Protein AF-G5F358-F1 (afdb_monomer)

pLDDT: mean 86.26, std 21.95, range [25.42, 98.81]

Mean predicted aligned error: 8.4 Å

Nearest PDB structures (foldseek):
  2x1i-assembly1_A  TM=9.663E-01  e=1.127E-20  Thermus brockianus
  5jiw-assembly1_A  TM=9.614E-01  e=2.133E-20  Thermus aquaticus
  1tz7-assembly1_A  TM=9.558E-01  e=2.133E-20  Aquifex aeolicus
  2oww-assembly1_A  TM=9.488E-01  e=2.133E-20  Thermus thermophilus
  6m6t-assembly8_H  TM=9.233E-01  e=1.064E-20  Streptococcus agalactiae

Sequence (261 aa):
MLERALPRFLAAPPEDLDAFVRASDPWLAPYCQFMVCKEEFGLGPFWEWPEEFRRPGPAVDALCAERRERYLYHQMTQYLFFGQWSRLKGYANGRGVRVIGDIPIYVSRDSVEMWSSPELFVTDETGAPALVAGTPPDQFCATGQYWGNPIYDWECMREDGYSWWVERLRSSLELYDLVRIDHFRGFESYWGEPFGVASSAAGSWRQGPEDGPLRARQAGAGGAPHHRRGPGLPDAGGPGPARCHGLSRHEDPAVWLRRPE

Solvent-accessible surface area (backbone atoms only — not comparable to full-atom values): 15199 Å² total; per-residue (Å²): 113,68,76,78,42,44,67,56,42,71,74,57,62,62,92,59,48,67,57,53,46,67,77,38,38,92,57,50,52,56,44,23,52,48,51,44,52,25,59,75,56,77,65,49,52,53,91,76,44,63,77,65,59,43,36,81,46,72,58,43,53,50,50,42,62,74,41,40,70,55,31,50,47,48,49,49,52,50,54,52,49,54,54,52,49,52,52,51,50,50,57,34,46,77,69,76,42,78,47,77,38,76,41,66,73,62,56,57,57,77,34,56,56,51,41,70,42,46,74,53,34,39,50,44,100,86,68,46,53,45,30,15,33,43,37,60,49,47,99,90,34,84,46,29,41,77,66,62,21,44,32,68,27,58,68,60,36,53,76,68,54,22,51,70,57,32,50,52,52,53,56,49,52,70,76,19,53,29,36,32,33,43,69,41,57,42,30,54,45,31,38,43,24,59,57,90,61,96,50,25,70,74,35,45,84,40,81,37,65,51,61,48,47,62,50,39,40,54,49,63,75,71,50,82,90,80,79,90,80,82,94,74,86,89,82,89,81,86,79,80,87,80,80,72,86,84,71,76,91,72,94,63,67,61,55,74,47,66,74,84,132

Secondary structure (DSSP, 8-state):
--TTTHHHHHHS--TTHHHHHHHHHHHHHHHHHHHHHHHHTTT--GGGS-GGGSSSSHHHHHHHHHTHHHHHHHHHHHHHHHHHHHHHHHHHHTTTPPPEEEE-SSPPSSSHHHHH-GGGB-B-TTSSBSEEEEE---SS-TT-EEEEEEPB-HHHHHHTTSHHHHHHHHHHHHH-SEEEETTGGGGTEEEEEETT-SSGGG-EEEE--TTHHHHHHHHHTTSPPPP-----------------TT---SS---EEEE---

Structure (mmCIF, N/CA/C/O backbone):
data_AF-G5F358-F1
#
_entry.id   AF-G5F358-F1
#
loop_
_atom_site.group_PDB
_atom_site.id
_atom_site.type_symbol
_atom_site.label_atom_id
_atom_site.label_alt_id
_atom_site.label_comp_id
_atom_site.label_asym_id
_atom_site.label_entity_id
_atom_site.label_seq_id
_atom_site.pdbx_PDB_ins_code
_atom_site.Cartn_x
_atom_site.Cartn_y
_atom_site.Cartn_z
_atom_site.occupancy
_atom_site.B_iso_or_equiv
_atom_site.auth_seq_id
_atom_site.auth_comp_id
_atom_site.auth_asym_id
_atom_site.auth_atom_id
_atom_site.pdbx_PDB_model_num
ATOM 1 N N . MET A 1 1 ? -10.896 18.724 6.694 1.00 89.38 1 MET A N 1
ATOM 2 C CA . MET A 1 1 ? -11.738 18.394 7.875 1.00 89.38 1 MET A CA 1
ATOM 3 C C . MET A 1 1 ? -10.981 17.544 8.889 1.00 89.38 1 MET A C 1
ATOM 5 O O . MET A 1 1 ? -10.993 17.916 10.053 1.00 89.38 1 MET A O 1
ATOM 9 N N . LEU A 1 2 ? -10.301 16.468 8.470 1.00 95.94 2 LEU A N 1
ATOM 10 C CA . LEU A 1 2 ? -9.528 15.595 9.370 1.00 95.94 2 LEU A CA 1
ATOM 11 C C . LEU A 1 2 ? -8.382 16.320 10.090 1.00 95.94 2 LEU A C 1
ATOM 13 O O . LEU A 1 2 ? -8.215 16.136 11.287 1.00 95.94 2 LEU A O 1
ATOM 17 N N . GLU A 1 3 ? -7.678 17.237 9.423 1.00 95.31 3 GLU A N 1
ATOM 18 C CA . GLU A 1 3 ? -6.637 18.052 10.079 1.00 95.31 3 GLU A CA 1
ATOM 19 C C . GLU A 1 3 ? -7.190 18.886 11.243 1.00 95.31 3 GLU A C 1
ATOM 21 O O . GLU A 1 3 ? -6.578 18.995 12.296 1.00 95.31 3 GLU A O 1
ATOM 26 N N . ARG A 1 4 ? -8.423 19.397 11.112 1.00 95.75 4 ARG A N 1
ATOM 27 C CA . ARG A 1 4 ? -9.105 20.135 12.190 1.00 95.75 4 ARG A CA 1
ATOM 28 C C . ARG A 1 4 ? -9.560 19.230 13.341 1.00 95.75 4 ARG A C 1
ATOM 30 O O . ARG A 1 4 ? -9.928 19.743 14.400 1.00 95.75 4 ARG A O 1
ATOM 37 N N . ALA A 1 5 ? -9.615 17.916 13.124 1.00 95.94 5 ALA A N 1
ATOM 38 C CA . ALA A 1 5 ? -9.959 16.936 14.148 1.00 95.94 5 ALA A CA 1
ATOM 39 C C . ALA A 1 5 ? -8.730 16.499 14.958 1.00 95.94 5 ALA A C 1
ATOM 41 O O . ALA A 1 5 ? -8.891 16.161 16.130 1.00 95.94 5 ALA A O 1
ATOM 42 N N . LEU A 1 6 ? -7.527 16.578 14.379 1.00 96.75 6 LEU A N 1
ATOM 43 C CA . LEU A 1 6 ? -6.292 16.092 14.992 1.00 96.75 6 LEU A CA 1
ATOM 44 C C . LEU A 1 6 ? -6.026 16.673 16.391 1.00 96.75 6 LEU A C 1
ATOM 46 O O . LEU A 1 6 ? -5.850 15.873 17.306 1.00 96.75 6 LEU A O 1
ATOM 50 N N . PRO A 1 7 ? -6.108 17.997 16.644 1.00 97.12 7 PRO A N 1
ATOM 51 C CA . PRO A 1 7 ? -5.857 18.517 17.990 1.00 97.12 7 PRO A CA 1
ATOM 52 C C . PRO A 1 7 ? -6.814 17.948 19.045 1.00 97.12 7 PRO A C 1
ATOM 54 O O . PRO A 1 7 ? -6.421 17.708 20.181 1.00 97.12 7 PRO A O 1
ATOM 57 N N . ARG A 1 8 ? -8.076 17.691 18.669 1.00 96.56 8 ARG A N 1
ATOM 58 C CA . ARG A 1 8 ? -9.068 17.086 19.573 1.00 96.56 8 ARG A CA 1
ATOM 59 C C . ARG A 1 8 ? -8.786 15.609 19.809 1.00 96.56 8 ARG A C 1
ATOM 61 O O . ARG A 1 8 ? -8.910 15.151 20.936 1.00 96.56 8 ARG A O 1
ATOM 68 N N . PHE A 1 9 ? -8.407 14.895 18.754 1.00 96.88 9 PHE A N 1
ATOM 69 C CA . PHE A 1 9 ? -8.026 13.492 18.837 1.00 96.88 9 PHE A CA 1
ATOM 70 C C . PHE A 1 9 ? -6.800 13.298 19.735 1.00 96.88 9 PHE A C 1
ATOM 72 O O . PHE A 1 9 ? -6.789 12.394 20.555 1.00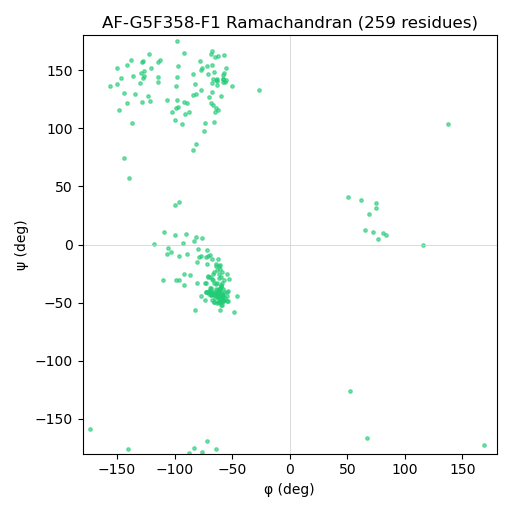 96.88 9 PHE A O 1
ATOM 79 N N . LEU A 1 10 ? -5.800 14.178 19.641 1.00 95.50 10 LEU A N 1
ATOM 80 C CA . LEU A 1 10 ? -4.604 14.116 20.485 1.00 95.50 10 LEU A CA 1
ATOM 81 C C . LEU A 1 10 ? -4.862 14.540 21.934 1.00 95.50 10 LEU A C 1
ATOM 83 O O . LEU A 1 10 ? -4.239 14.002 22.842 1.00 95.50 10 LEU A O 1
ATOM 87 N N . ALA A 1 11 ? -5.780 15.484 22.163 1.00 97.25 11 ALA A N 1
ATOM 88 C CA . ALA A 1 11 ? -6.157 15.900 23.513 1.00 97.25 11 ALA A CA 1
ATOM 89 C C . ALA A 1 11 ? -6.962 14.828 24.270 1.00 97.25 11 ALA A C 1
ATOM 91 O O . ALA A 1 11 ? -6.931 14.794 25.499 1.00 97.25 11 ALA A O 1
ATOM 92 N N . ALA A 1 12 ? -7.692 13.978 23.548 1.00 96.75 12 ALA A N 1
ATOM 93 C CA . ALA A 1 12 ? -8.499 12.897 24.103 1.00 96.75 12 ALA A CA 1
ATOM 94 C C . ALA A 1 12 ? -8.450 11.672 23.168 1.00 96.75 12 ALA A C 1
ATOM 96 O O . ALA A 1 12 ? -9.418 11.426 22.437 1.00 96.75 12 ALA A O 1
ATOM 97 N N . PRO A 1 13 ? -7.323 10.932 23.144 1.00 95.19 13 PRO A N 1
ATOM 98 C CA . PRO A 1 13 ? -7.189 9.764 22.287 1.00 95.19 13 PRO A CA 1
ATOM 99 C C . PRO A 1 13 ? -8.190 8.681 22.714 1.00 95.19 13 PRO A C 1
ATOM 101 O O . PRO A 1 13 ? -8.414 8.495 23.913 1.00 95.19 13 PRO A O 1
ATOM 104 N N . PRO A 1 14 ? -8.804 7.958 21.762 1.00 96.50 14 PRO A N 1
ATOM 105 C CA . PRO A 1 14 ? -9.670 6.830 22.082 1.00 96.50 14 PRO A CA 1
ATOM 106 C C . PRO A 1 14 ? -8.938 5.757 22.894 1.00 96.50 14 PRO A C 1
ATOM 108 O O . PRO A 1 14 ? -7.774 5.463 22.626 1.00 96.50 14 PRO A O 1
ATOM 111 N N . GLU A 1 15 ? -9.635 5.140 23.850 1.00 96.62 15 GLU A N 1
ATOM 112 C CA . GLU A 1 15 ? -9.056 4.138 24.762 1.00 96.62 15 GLU A CA 1
ATOM 113 C C . GLU A 1 15 ? -8.478 2.913 24.030 1.00 96.62 15 GLU A C 1
ATOM 115 O O . GLU A 1 15 ? -7.534 2.285 24.505 1.00 96.62 15 GLU A O 1
ATOM 120 N N . ASP A 1 16 ? -9.019 2.576 22.857 1.00 96.94 16 ASP A N 1
ATOM 121 C CA . ASP A 1 16 ? -8.607 1.436 22.036 1.00 96.94 16 ASP A CA 1
ATOM 122 C C . ASP A 1 16 ? -7.539 1.778 20.979 1.00 96.94 16 ASP A C 1
ATOM 124 O O . ASP A 1 16 ? -7.103 0.885 20.245 1.00 96.94 16 ASP A O 1
ATOM 128 N N . LEU A 1 17 ? -7.067 3.031 20.910 1.00 97.38 17 LEU A N 1
ATOM 129 C CA . LEU A 1 17 ? -6.067 3.461 19.926 1.00 97.38 17 LEU A CA 1
ATOM 130 C C . LEU A 1 17 ? -4.780 2.635 20.024 1.00 97.38 17 LEU A C 1
ATOM 132 O O . LEU A 1 17 ? -4.305 2.112 19.019 1.00 97.38 17 LEU A O 1
ATOM 136 N N . ASP A 1 18 ? -4.239 2.458 21.227 1.00 96.62 18 ASP A N 1
ATOM 137 C CA . ASP A 1 18 ? -2.995 1.708 21.424 1.00 96.62 18 ASP A CA 1
ATOM 138 C C . ASP A 1 18 ? -3.132 0.235 21.016 1.00 96.62 18 ASP A C 1
ATOM 140 O O . ASP A 1 18 ? -2.177 -0.384 20.543 1.00 96.62 18 ASP A O 1
ATOM 144 N N . ALA A 1 19 ? -4.323 -0.345 21.196 1.00 97.31 19 ALA A N 1
ATOM 145 C CA . ALA A 1 19 ? -4.604 -1.705 20.758 1.00 97.31 19 ALA A CA 1
ATOM 146 C C . ALA A 1 19 ? -4.633 -1.795 19.226 1.00 97.31 19 ALA A C 1
ATOM 148 O O . ALA A 1 19 ? -4.015 -2.702 18.667 1.00 97.31 19 ALA A O 1
ATOM 149 N N . PHE A 1 20 ? -5.276 -0.833 18.556 1.00 97.25 20 PHE A N 1
ATOM 150 C CA . PHE A 1 20 ? -5.258 -0.726 17.096 1.00 97.25 20 PHE A CA 1
ATOM 151 C C . PHE A 1 20 ? -3.833 -0.571 16.555 1.00 97.25 20 PHE A C 1
ATOM 153 O O . PHE A 1 20 ? -3.456 -1.284 15.625 1.00 97.25 20 PHE A O 1
ATOM 160 N N . VAL A 1 21 ? -3.033 0.316 17.159 1.00 97.31 21 VAL A N 1
ATOM 161 C CA . VAL A 1 21 ? -1.648 0.565 16.740 1.00 97.31 21 VAL A CA 1
ATOM 162 C C . VAL A 1 21 ? -0.812 -0.700 16.875 1.00 97.31 21 VAL A C 1
ATOM 164 O O . VAL A 1 21 ? -0.201 -1.105 15.898 1.00 97.31 21 VAL A O 1
ATOM 167 N N . ARG A 1 22 ? -0.847 -1.385 18.027 1.00 96.56 22 ARG A N 1
ATOM 168 C CA . ARG A 1 22 ? -0.092 -2.637 18.214 1.00 96.56 22 ARG A CA 1
ATOM 169 C C . ARG A 1 22 ? -0.514 -3.744 17.249 1.00 96.56 22 ARG A C 1
ATOM 171 O O . ARG A 1 22 ? 0.339 -4.476 16.766 1.00 96.56 22 ARG A O 1
ATOM 178 N N . ALA A 1 23 ? -1.813 -3.885 16.986 1.00 94.44 23 ALA A N 1
ATOM 179 C CA . ALA A 1 23 ? -2.318 -4.910 16.072 1.00 94.44 23 ALA A CA 1
ATOM 180 C C . ALA A 1 23 ? -1.974 -4.619 14.601 1.00 94.44 23 ALA A C 1
ATOM 182 O O . ALA A 1 23 ? -1.865 -5.548 13.805 1.00 94.44 23 ALA A O 1
ATOM 183 N N . SER A 1 24 ? -1.809 -3.341 14.250 1.00 96.00 24 SER A N 1
ATOM 184 C CA . SER A 1 24 ? -1.578 -2.880 12.875 1.00 96.00 24 SER A CA 1
ATOM 185 C C . SER A 1 24 ? -0.123 -2.509 12.590 1.00 96.00 24 SER A C 1
ATOM 187 O O . SER A 1 24 ? 0.209 -2.226 11.444 1.00 96.00 24 SER A O 1
ATOM 189 N N . ASP A 1 25 ? 0.740 -2.504 13.609 1.00 93.31 25 ASP A N 1
ATOM 190 C CA . ASP A 1 25 ? 2.121 -2.009 13.561 1.00 93.31 25 ASP A CA 1
ATOM 191 C C . ASP A 1 25 ? 2.924 -2.482 12.334 1.00 93.31 25 ASP A C 1
ATOM 193 O O . ASP A 1 25 ? 3.513 -1.621 11.675 1.00 93.31 25 ASP A O 1
ATOM 197 N N . PRO A 1 26 ? 2.862 -3.773 11.925 1.00 92.69 26 PRO A N 1
ATOM 198 C CA . PRO A 1 26 ? 3.650 -4.266 10.795 1.00 92.69 26 PRO A CA 1
ATOM 199 C C . PRO A 1 26 ? 3.416 -3.529 9.470 1.00 92.69 26 PRO A C 1
ATOM 201 O O . PRO A 1 26 ? 4.334 -3.441 8.663 1.00 92.69 26 PRO A O 1
ATOM 204 N N . TRP A 1 27 ? 2.212 -2.997 9.232 1.00 95.69 27 TRP A N 1
ATOM 205 C CA . TRP A 1 27 ? 1.900 -2.224 8.022 1.00 95.69 27 TRP A CA 1
ATOM 206 C C . TRP A 1 27 ? 1.684 -0.734 8.316 1.00 95.69 27 TRP A C 1
ATOM 208 O O . TRP A 1 27 ? 1.986 0.121 7.481 1.00 95.69 27 TRP A O 1
ATOM 218 N N . LEU A 1 28 ? 1.182 -0.400 9.508 1.00 98.12 28 LEU A N 1
ATOM 219 C CA . LEU A 1 28 ? 0.811 0.962 9.876 1.00 98.12 28 LEU A CA 1
ATOM 220 C C . LEU A 1 28 ? 2.036 1.849 10.087 1.00 98.12 28 LEU A C 1
ATOM 222 O O . LEU A 1 28 ? 2.017 3.003 9.659 1.00 98.12 28 LEU A O 1
ATOM 226 N N . ALA A 1 29 ? 3.090 1.341 10.732 1.00 97.88 29 ALA A N 1
ATOM 227 C CA . ALA A 1 29 ? 4.293 2.132 10.960 1.00 97.88 29 ALA A CA 1
ATOM 228 C C . ALA A 1 29 ? 5.009 2.484 9.638 1.00 97.88 29 ALA A C 1
ATOM 230 O O . ALA A 1 29 ? 5.206 3.684 9.411 1.00 97.88 29 ALA A O 1
ATOM 231 N N . PRO A 1 30 ? 5.283 1.527 8.721 1.00 98.19 30 PRO A N 1
ATOM 232 C CA . PRO A 1 30 ? 5.815 1.840 7.393 1.00 98.19 30 PRO A CA 1
ATOM 233 C C . PRO A 1 30 ? 4.920 2.794 6.600 1.00 98.19 30 PRO A C 1
ATOM 235 O O . PRO A 1 30 ? 5.419 3.735 5.989 1.00 98.19 30 PRO A O 1
ATOM 238 N N . TYR A 1 31 ? 3.594 2.616 6.649 1.00 98.75 31 TYR A N 1
ATOM 239 C CA . TYR A 1 31 ? 2.655 3.523 5.984 1.00 98.75 31 TYR A CA 1
ATOM 240 C C . TYR A 1 31 ? 2.777 4.960 6.513 1.00 98.75 31 TYR A C 1
ATOM 242 O O . TYR A 1 31 ? 2.885 5.904 5.731 1.00 98.75 31 TYR A O 1
ATOM 250 N N . CYS A 1 32 ? 2.787 5.146 7.835 1.00 98.75 32 CYS A N 1
ATOM 251 C CA . CYS A 1 32 ? 2.918 6.470 8.440 1.00 98.75 32 CYS A CA 1
ATOM 252 C C . CYS A 1 32 ? 4.268 7.119 8.106 1.00 98.75 32 CYS A C 1
ATOM 254 O O . CYS A 1 32 ? 4.293 8.305 7.787 1.00 98.75 32 CYS A O 1
ATOM 256 N N . GLN A 1 33 ? 5.367 6.358 8.140 1.00 98.75 33 GLN A N 1
ATOM 257 C CA . GLN A 1 33 ? 6.693 6.852 7.752 1.00 98.75 33 GLN A CA 1
ATOM 258 C C . GLN A 1 33 ? 6.723 7.281 6.280 1.00 98.75 33 GLN A C 1
ATOM 260 O O . GLN A 1 33 ? 7.121 8.405 5.974 1.00 98.75 33 GLN A O 1
ATOM 265 N N . PHE A 1 34 ? 6.231 6.422 5.383 1.00 98.81 34 PHE A N 1
ATOM 266 C CA . PHE A 1 34 ? 6.147 6.704 3.953 1.00 98.81 34 PHE A CA 1
ATOM 267 C C . PHE A 1 34 ? 5.351 7.979 3.682 1.00 98.81 34 PHE A C 1
ATOM 269 O O . PHE A 1 34 ? 5.798 8.832 2.922 1.00 98.81 34 PHE A O 1
ATOM 276 N N . MET A 1 35 ? 4.195 8.144 4.329 1.00 98.81 35 MET A N 1
ATOM 277 C CA . MET A 1 35 ? 3.349 9.321 4.135 1.00 98.81 35 MET A CA 1
ATOM 278 C C . MET A 1 35 ? 3.983 10.607 4.679 1.00 98.81 35 MET A C 1
ATOM 280 O O . MET A 1 35 ? 3.881 11.639 4.020 1.00 98.81 35 MET A O 1
ATOM 284 N N . VAL A 1 36 ? 4.691 10.553 5.816 1.00 98.81 36 VAL A N 1
ATOM 285 C CA . VAL A 1 36 ? 5.450 11.707 6.333 1.00 98.81 36 VAL A CA 1
ATOM 286 C C . VAL A 1 36 ? 6.536 12.129 5.345 1.00 98.81 36 VAL A C 1
ATOM 288 O O . VAL A 1 36 ? 6.608 13.305 4.995 1.00 98.81 36 VAL A O 1
ATOM 291 N N . CYS A 1 37 ? 7.346 11.187 4.852 1.00 98.81 37 CYS A N 1
ATOM 292 C CA . CYS A 1 37 ? 8.359 11.481 3.837 1.00 98.81 37 CYS A CA 1
ATOM 293 C C . CYS A 1 37 ? 7.721 12.016 2.552 1.00 98.81 37 CYS A C 1
ATOM 295 O O . CYS A 1 37 ? 8.168 13.018 2.001 1.00 98.81 37 CYS A O 1
ATOM 297 N N . LYS A 1 38 ? 6.632 11.394 2.098 1.00 98.62 38 LYS A N 1
ATOM 298 C CA . LYS A 1 38 ? 5.919 11.810 0.893 1.00 98.62 38 LYS A CA 1
ATOM 299 C C . LYS A 1 38 ? 5.435 13.250 0.992 1.00 98.62 38 LYS A C 1
ATOM 301 O O . LYS A 1 38 ? 5.601 14.001 0.038 1.00 98.62 38 LYS A O 1
ATOM 306 N N . GLU A 1 39 ? 4.868 13.652 2.124 1.00 98.44 39 GLU A N 1
ATOM 307 C CA . GLU A 1 39 ? 4.453 15.038 2.351 1.00 98.44 39 GLU A CA 1
ATOM 308 C C . GLU A 1 39 ? 5.641 16.004 2.436 1.00 98.44 39 GLU A C 1
ATOM 310 O O . GLU A 1 39 ? 5.590 17.064 1.811 1.00 98.44 39 GLU A O 1
ATOM 315 N N . GLU A 1 40 ? 6.716 15.630 3.139 1.00 98.50 40 GLU A N 1
ATOM 316 C CA . GLU A 1 40 ? 7.937 16.445 3.246 1.00 98.50 40 GLU A CA 1
ATOM 317 C C . GLU A 1 40 ? 8.543 16.741 1.866 1.00 98.50 40 GLU A C 1
ATOM 319 O O . GLU A 1 40 ? 8.981 17.858 1.595 1.00 98.50 40 GLU A O 1
ATOM 324 N N . PHE A 1 41 ? 8.500 15.765 0.957 1.00 98.38 41 PHE A N 1
ATOM 325 C CA . PHE A 1 41 ? 9.077 15.864 -0.385 1.00 98.38 41 PHE A CA 1
ATOM 326 C C . PHE A 1 41 ? 8.035 16.179 -1.470 1.00 98.38 41 PHE A C 1
ATOM 328 O O . PHE A 1 41 ? 8.143 15.730 -2.612 1.00 98.38 41 PHE A O 1
ATOM 335 N N . GLY A 1 42 ? 7.011 16.968 -1.125 1.00 98.00 42 GLY A N 1
ATOM 336 C CA . GLY A 1 42 ? 6.099 17.574 -2.102 1.00 98.00 42 GLY A CA 1
ATOM 337 C C . GLY A 1 42 ? 5.189 16.583 -2.829 1.00 98.00 42 GLY A C 1
ATOM 338 O O . GLY A 1 42 ? 4.757 16.850 -3.947 1.00 98.00 42 GLY A O 1
ATOM 339 N N . LEU A 1 43 ? 4.896 15.444 -2.200 1.00 98.06 43 LEU A N 1
ATOM 340 C CA . LEU A 1 43 ? 4.108 14.329 -2.731 1.00 98.06 43 LEU A CA 1
ATOM 341 C C . LEU A 1 43 ? 4.743 13.599 -3.921 1.00 98.06 43 LEU A C 1
ATOM 343 O O . LEU A 1 43 ? 4.081 12.767 -4.548 1.00 98.06 43 LEU A O 1
ATOM 347 N N . GLY A 1 44 ? 6.026 13.851 -4.192 1.00 97.81 44 GLY A N 1
ATOM 348 C CA . GLY A 1 44 ? 6.789 13.134 -5.207 1.00 97.81 44 GLY A CA 1
ATOM 349 C C . GLY A 1 44 ? 6.909 11.634 -4.903 1.00 97.81 44 GLY A C 1
ATOM 350 O O . GLY A 1 44 ? 6.672 11.197 -3.765 1.00 97.81 44 GLY A O 1
ATOM 351 N N . PRO A 1 45 ? 7.248 10.817 -5.908 1.00 97.44 45 PRO A N 1
ATOM 352 C CA . PRO A 1 45 ? 7.480 9.396 -5.714 1.00 97.44 45 PRO A CA 1
ATOM 353 C C . PRO A 1 45 ? 8.785 9.131 -4.960 1.00 97.44 45 PRO A C 1
ATOM 355 O O . PRO A 1 45 ? 9.733 9.911 -5.052 1.00 97.44 45 PRO A O 1
ATOM 358 N N . PHE A 1 46 ? 8.868 8.005 -4.249 1.00 97.62 46 PHE A N 1
ATOM 359 C CA . PHE A 1 46 ? 9.995 7.774 -3.336 1.00 97.62 46 PHE A CA 1
ATOM 360 C C . PHE A 1 46 ? 11.375 7.725 -4.004 1.00 97.62 46 PHE A C 1
ATOM 362 O O . PHE A 1 46 ? 12.372 8.042 -3.365 1.00 97.62 46 PHE A O 1
ATOM 369 N N . TRP A 1 47 ? 11.464 7.372 -5.291 1.00 95.81 47 TRP A N 1
ATOM 370 C CA . TRP A 1 47 ? 12.738 7.367 -6.023 1.00 95.81 47 TRP A CA 1
ATOM 371 C C . TRP A 1 47 ? 13.260 8.774 -6.358 1.00 95.81 47 TRP A C 1
ATOM 373 O O . TRP A 1 47 ? 14.407 8.908 -6.779 1.00 95.81 47 TRP A O 1
ATOM 383 N N . GLU A 1 48 ? 12.451 9.820 -6.171 1.00 97.12 48 GLU A N 1
ATOM 384 C CA . GLU A 1 48 ? 12.847 11.226 -6.345 1.00 97.12 48 GLU A CA 1
ATOM 385 C C . GLU A 1 48 ? 13.253 11.898 -5.027 1.00 97.12 48 GLU A C 1
ATOM 387 O O . GLU A 1 48 ? 13.819 12.990 -5.045 1.00 97.12 48 GLU A O 1
ATOM 392 N N . TRP A 1 49 ? 13.022 11.248 -3.882 1.00 98.00 49 TRP A N 1
ATOM 393 C CA . TRP A 1 49 ? 13.422 11.769 -2.572 1.00 98.00 49 TRP A CA 1
ATOM 394 C C . TRP A 1 49 ? 14.955 11.772 -2.415 1.00 98.00 49 TRP A C 1
ATOM 396 O O . TRP A 1 49 ? 15.654 11.090 -3.183 1.00 98.00 49 TRP A O 1
ATOM 406 N N . PRO A 1 50 ? 15.512 12.508 -1.431 1.00 98.25 50 PRO A N 1
ATOM 407 C CA . PRO A 1 50 ? 16.926 12.380 -1.086 1.00 98.25 50 PRO A CA 1
ATOM 408 C C . PRO A 1 50 ? 17.265 10.931 -0.713 1.00 98.25 50 PRO A C 1
ATOM 410 O O . PRO A 1 50 ? 16.411 10.193 -0.217 1.00 98.25 50 PRO A O 1
ATOM 413 N N . GLU A 1 51 ? 18.494 10.510 -1.012 1.00 96.88 51 GLU A N 1
ATOM 414 C CA . GLU A 1 51 ? 18.918 9.104 -0.988 1.00 96.88 51 GLU A CA 1
ATOM 415 C C . GLU A 1 51 ? 18.634 8.419 0.355 1.00 96.88 51 GLU A C 1
ATOM 417 O O . GLU A 1 51 ? 18.105 7.307 0.386 1.00 96.88 51 GLU A O 1
ATOM 422 N N . GLU A 1 52 ? 18.877 9.121 1.459 1.00 97.81 52 GLU A N 1
ATOM 423 C CA . GLU A 1 52 ? 18.677 8.643 2.825 1.00 97.81 52 GLU A CA 1
ATOM 424 C C . GLU A 1 52 ? 17.203 8.411 3.214 1.00 97.81 52 GLU A C 1
ATOM 426 O O . GLU A 1 52 ? 16.940 7.768 4.229 1.00 97.81 52 GLU A O 1
ATOM 431 N N . PHE A 1 53 ? 16.247 8.890 2.408 1.00 98.38 53 PHE A N 1
ATOM 432 C CA . PHE A 1 53 ? 14.808 8.668 2.594 1.00 98.38 53 PHE A CA 1
ATOM 433 C C . PHE A 1 53 ? 14.217 7.673 1.592 1.00 98.38 53 PHE A C 1
ATOM 435 O O . PHE A 1 53 ? 13.064 7.265 1.740 1.00 98.38 53 PHE A O 1
ATOM 442 N N . ARG A 1 54 ? 14.980 7.235 0.579 1.00 96.50 54 ARG A N 1
ATOM 443 C CA . ARG A 1 54 ? 14.496 6.269 -0.429 1.00 96.50 54 ARG A CA 1
ATOM 444 C C . ARG A 1 54 ? 14.286 4.864 0.129 1.00 96.50 54 ARG A C 1
ATOM 446 O O . ARG A 1 54 ? 13.747 4.019 -0.578 1.00 96.50 54 ARG A O 1
ATOM 453 N N . ARG A 1 55 ? 14.720 4.615 1.366 1.00 95.69 55 ARG A N 1
ATOM 454 C CA . ARG A 1 55 ? 14.472 3.394 2.137 1.00 95.69 55 ARG A CA 1
ATOM 455 C C . ARG A 1 55 ? 14.221 3.749 3.607 1.00 95.69 55 ARG A C 1
ATOM 457 O O . ARG A 1 55 ? 14.728 4.775 4.064 1.00 95.69 55 ARG A O 1
ATOM 464 N N . PRO A 1 56 ? 13.496 2.908 4.363 1.00 97.12 56 PRO A N 1
ATOM 465 C CA . PRO A 1 56 ? 13.402 3.048 5.812 1.00 97.12 56 PRO A CA 1
ATOM 466 C C . PRO A 1 56 ? 14.786 3.059 6.474 1.00 97.12 56 PRO A C 1
ATOM 468 O O . PRO A 1 56 ? 15.683 2.308 6.085 1.00 97.12 56 PRO A O 1
ATOM 471 N N . GLY A 1 57 ? 14.958 3.895 7.496 1.00 97.81 57 GLY A N 1
ATOM 472 C CA . GLY A 1 57 ? 16.218 4.004 8.222 1.00 97.81 57 GLY A CA 1
ATOM 473 C C . GLY A 1 57 ? 16.272 5.209 9.165 1.00 97.81 57 GLY A C 1
ATOM 474 O O . GLY A 1 57 ? 15.283 5.929 9.312 1.00 97.81 57 GLY A O 1
ATOM 475 N N . PRO A 1 58 ? 17.442 5.486 9.769 1.00 98.50 58 PRO A N 1
ATOM 476 C CA . PRO A 1 58 ? 17.573 6.498 10.820 1.00 98.50 58 PRO A CA 1
ATOM 477 C C . PRO A 1 58 ? 17.154 7.917 10.410 1.00 98.50 58 PRO A C 1
ATOM 479 O O . PRO A 1 58 ? 16.640 8.664 11.238 1.00 98.50 58 PRO A O 1
ATOM 482 N N . ALA A 1 59 ? 17.357 8.298 9.143 1.00 98.56 59 ALA A N 1
ATOM 483 C CA . ALA A 1 59 ? 16.931 9.604 8.634 1.00 98.56 59 ALA A CA 1
ATOM 484 C C . ALA A 1 59 ? 15.399 9.733 8.619 1.00 98.56 59 ALA A C 1
ATOM 486 O O . ALA A 1 59 ? 14.855 10.742 9.067 1.00 98.56 59 ALA A O 1
ATOM 487 N N . VAL A 1 60 ? 14.703 8.680 8.179 1.00 98.75 60 VAL A N 1
ATOM 488 C CA . VAL A 1 60 ? 13.236 8.589 8.200 1.00 98.75 60 VAL A CA 1
ATOM 489 C C . VAL A 1 60 ? 12.716 8.651 9.635 1.00 98.75 60 VAL A C 1
ATOM 491 O O . VAL A 1 60 ? 11.775 9.395 9.907 1.00 98.75 60 VAL A O 1
ATOM 494 N N . ASP A 1 61 ? 13.346 7.929 10.563 1.00 98.50 61 ASP A N 1
ATOM 495 C CA . ASP A 1 61 ? 12.955 7.933 11.977 1.00 98.50 61 ASP A CA 1
ATOM 496 C C . ASP A 1 61 ? 13.122 9.319 12.613 1.00 98.50 61 ASP A C 1
ATOM 498 O O . ASP A 1 61 ? 12.222 9.797 13.309 1.00 98.50 61 ASP A O 1
ATOM 502 N N . ALA A 1 62 ? 14.239 9.996 12.332 1.00 98.69 62 ALA A N 1
ATOM 503 C CA . ALA A 1 62 ? 14.491 11.357 12.797 1.00 98.69 62 ALA A CA 1
ATOM 504 C C . ALA A 1 62 ? 13.459 12.346 12.236 1.00 98.69 62 ALA A C 1
ATOM 506 O O . ALA A 1 62 ? 12.884 13.127 12.997 1.00 98.69 62 ALA A O 1
ATOM 507 N N . LEU A 1 63 ? 13.156 12.261 10.936 1.00 98.75 63 LEU A N 1
ATOM 508 C CA . LEU A 1 63 ? 12.125 13.088 10.311 1.00 98.75 63 LEU A CA 1
ATOM 509 C C . LEU A 1 63 ? 10.743 12.809 10.912 1.00 98.75 63 LEU A C 1
ATOM 511 O O . LEU A 1 63 ? 10.000 13.744 11.195 1.00 98.75 63 LEU A O 1
ATOM 515 N N . CYS A 1 64 ? 10.393 11.547 11.167 1.00 98.69 64 CYS A N 1
ATOM 516 C CA . CYS A 1 64 ? 9.122 11.185 11.797 1.00 98.69 64 CYS A CA 1
ATOM 517 C C . CYS A 1 64 ? 9.020 11.683 13.245 1.00 98.69 64 CYS A C 1
ATOM 519 O O . CYS A 1 64 ? 7.929 12.048 13.689 1.00 98.69 64 CYS A O 1
ATOM 521 N N . ALA A 1 65 ? 10.136 11.728 13.978 1.00 98.50 65 ALA A N 1
ATOM 522 C CA . ALA A 1 65 ? 10.196 12.326 15.307 1.00 98.50 65 ALA A CA 1
ATOM 523 C C . ALA A 1 65 ? 10.035 13.855 15.252 1.00 98.50 65 ALA A C 1
ATOM 525 O O . ALA A 1 65 ? 9.301 14.422 16.062 1.00 98.50 65 ALA A O 1
ATOM 526 N N . GLU A 1 66 ? 10.655 14.521 14.276 1.00 98.56 66 GLU A N 1
ATOM 527 C CA . GLU A 1 66 ? 10.516 15.966 14.057 1.00 98.56 66 GLU A CA 1
ATOM 528 C C . GLU A 1 66 ? 9.097 16.340 13.592 1.00 98.56 66 GLU A C 1
ATOM 530 O O . GLU A 1 66 ? 8.495 17.299 14.073 1.00 98.56 66 GLU A O 1
ATOM 535 N N . ARG A 1 67 ? 8.516 15.542 12.692 1.00 98.31 67 ARG A N 1
ATOM 536 C CA . ARG A 1 67 ? 7.162 15.690 12.136 1.00 98.31 67 ARG A CA 1
ATOM 537 C C . ARG A 1 67 ? 6.146 14.824 12.886 1.00 98.31 67 ARG A C 1
ATOM 539 O O . ARG A 1 67 ? 5.205 14.294 12.290 1.00 98.31 67 ARG A O 1
ATOM 546 N N . ARG A 1 68 ? 6.296 14.695 14.210 1.00 98.00 68 ARG A N 1
ATOM 547 C CA . ARG A 1 68 ? 5.484 13.791 15.046 1.00 98.00 68 ARG A CA 1
ATOM 548 C C . ARG A 1 68 ? 3.979 13.994 14.883 1.00 98.00 68 ARG A C 1
ATOM 550 O O . ARG A 1 68 ? 3.235 13.016 14.845 1.00 98.00 68 ARG A O 1
ATOM 557 N N . GLU A 1 69 ? 3.527 15.240 14.775 1.00 97.56 69 GLU A N 1
ATOM 558 C CA . GLU A 1 69 ? 2.108 15.550 14.575 1.00 97.56 69 GLU A CA 1
ATOM 559 C C . GLU A 1 69 ? 1.584 15.012 13.231 1.00 97.56 69 GLU A C 1
ATOM 561 O O . GLU A 1 69 ? 0.483 14.466 13.190 1.00 97.56 69 GLU A O 1
ATOM 566 N N . ARG A 1 70 ? 2.382 15.063 12.153 1.00 98.25 70 ARG A N 1
ATOM 567 C CA . ARG A 1 70 ? 2.015 14.475 10.850 1.00 98.25 70 ARG A CA 1
ATOM 568 C C . ARG A 1 70 ? 2.023 12.953 10.881 1.00 98.25 70 ARG A C 1
ATOM 570 O O . ARG A 1 70 ? 1.095 12.329 10.375 1.00 98.25 70 ARG A O 1
ATOM 577 N N . TYR A 1 71 ? 2.993 12.341 11.557 1.00 98.62 71 TYR A N 1
ATOM 578 C CA . TYR A 1 71 ? 2.966 10.895 11.785 1.00 98.62 71 TYR A CA 1
ATOM 579 C C . TYR A 1 71 ? 1.669 10.477 12.506 1.00 98.62 71 TYR A C 1
ATOM 581 O O . TYR A 1 71 ? 0.967 9.558 12.083 1.00 98.62 71 TYR A O 1
ATOM 589 N N . LEU A 1 72 ? 1.320 11.189 13.584 1.00 98.31 72 LEU A N 1
ATOM 590 C CA . LEU A 1 72 ? 0.091 10.959 14.348 1.00 98.31 72 LEU A CA 1
ATOM 591 C C . LEU A 1 72 ? -1.169 11.224 13.530 1.00 98.31 72 LEU A C 1
ATOM 593 O O . LEU A 1 72 ? -2.166 10.527 13.707 1.00 98.31 72 LEU A O 1
ATOM 597 N N . TYR A 1 73 ? -1.131 12.198 12.623 1.00 98.62 73 TYR A N 1
ATOM 598 C CA . TYR A 1 73 ? -2.211 12.443 11.681 1.00 98.62 73 TYR A CA 1
ATOM 599 C C . TYR A 1 73 ? -2.483 11.208 10.821 1.00 98.62 73 TYR A C 1
ATOM 601 O O . TYR A 1 73 ? -3.618 10.731 10.799 1.00 98.62 73 TYR A O 1
ATOM 609 N N . HIS A 1 74 ? -1.465 10.634 10.177 1.00 98.62 74 HIS A N 1
ATOM 610 C CA . HIS A 1 74 ? -1.647 9.434 9.356 1.00 98.62 74 HIS A CA 1
ATOM 611 C C . HIS A 1 74 ? -2.138 8.241 10.182 1.00 98.62 74 HIS A C 1
ATOM 613 O O . HIS A 1 74 ? -3.097 7.578 9.779 1.00 98.62 74 HIS A O 1
ATOM 619 N N . GLN A 1 75 ? -1.592 8.045 11.384 1.00 98.50 75 GLN A N 1
ATOM 620 C CA . GLN A 1 75 ? -2.063 7.023 12.320 1.00 98.50 75 GLN A CA 1
ATOM 621 C C . GLN A 1 75 ? -3.546 7.212 12.687 1.00 98.50 75 GLN A C 1
ATOM 623 O O . GLN A 1 75 ? -4.332 6.267 12.598 1.00 98.50 75 GLN A O 1
ATOM 628 N N . MET A 1 76 ? -3.953 8.439 13.030 1.00 98.50 76 MET A N 1
ATOM 629 C CA . MET A 1 76 ? -5.345 8.792 13.315 1.00 98.50 76 MET A CA 1
ATOM 630 C C . MET A 1 76 ? -6.245 8.501 12.112 1.00 98.50 76 MET A C 1
ATOM 632 O O . MET A 1 76 ? -7.330 7.950 12.285 1.00 98.50 76 MET A O 1
ATOM 636 N N . THR A 1 77 ? -5.830 8.863 10.892 1.00 98.56 77 THR A N 1
ATOM 637 C CA . THR A 1 77 ? -6.667 8.637 9.702 1.00 98.56 77 THR A CA 1
ATOM 638 C C . THR A 1 77 ? -6.957 7.157 9.474 1.00 98.56 77 THR A C 1
ATOM 640 O O . THR A 1 77 ? -8.107 6.810 9.202 1.00 98.56 77 THR A O 1
ATOM 643 N N . GLN A 1 78 ? -5.962 6.289 9.672 1.00 98.50 78 GLN A N 1
ATOM 644 C CA . GLN A 1 78 ? -6.148 4.844 9.571 1.00 98.50 78 GLN A CA 1
ATOM 645 C C . GLN A 1 78 ? -7.049 4.324 10.693 1.00 98.50 78 GLN A C 1
ATOM 647 O O . GLN A 1 78 ? -8.042 3.656 10.414 1.00 98.50 78 GLN A O 1
ATOM 652 N N . TYR A 1 79 ? -6.799 4.718 11.944 1.00 98.50 79 TYR A N 1
ATOM 653 C CA . TYR A 1 79 ? -7.658 4.346 13.072 1.00 98.50 79 TYR A CA 1
ATO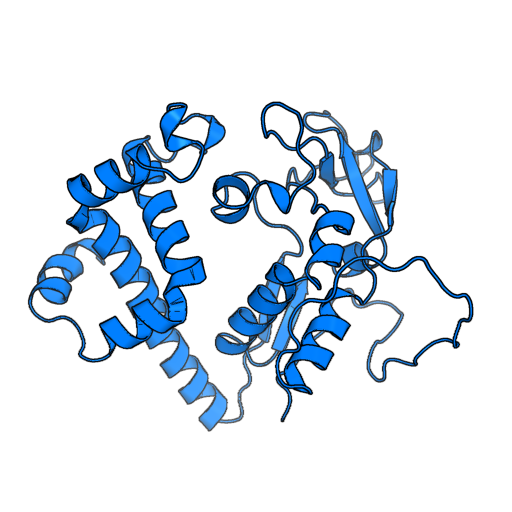M 654 C C . TYR A 1 79 ? -9.134 4.710 12.819 1.00 98.50 79 TYR A C 1
ATOM 656 O O . TYR A 1 79 ? -10.035 3.879 12.970 1.00 98.50 79 TYR A O 1
ATOM 664 N N . LEU A 1 80 ? -9.395 5.946 12.376 1.00 98.38 80 LEU A N 1
ATOM 665 C CA . LEU A 1 80 ? -10.752 6.420 12.104 1.00 98.38 80 LEU A CA 1
ATOM 666 C C . LEU A 1 80 ? -11.407 5.640 10.961 1.00 98.38 80 LEU A C 1
ATOM 668 O O . LEU A 1 80 ? -12.582 5.281 11.080 1.00 98.38 80 LEU A O 1
ATOM 672 N N . PHE A 1 81 ? -10.666 5.363 9.884 1.00 98.56 81 PHE A N 1
ATOM 673 C CA . PHE A 1 81 ? -11.156 4.576 8.754 1.00 98.56 81 PHE A CA 1
ATOM 674 C C . PHE A 1 81 ? -11.555 3.165 9.193 1.00 98.56 81 PHE A C 1
ATOM 676 O O . PHE A 1 81 ? -12.715 2.783 9.034 1.00 98.56 81 PHE A O 1
ATOM 683 N N . PHE A 1 82 ? -10.635 2.416 9.807 1.00 98.12 82 PHE A N 1
ATOM 684 C CA . PHE A 1 82 ? -10.882 1.030 10.207 1.00 98.12 82 PHE A CA 1
ATOM 685 C C . PHE A 1 82 ? -11.997 0.928 11.255 1.00 98.12 82 PHE A C 1
ATOM 687 O O . PHE A 1 82 ? -12.862 0.054 11.156 1.00 98.12 82 PHE A O 1
ATOM 694 N N . GLY A 1 83 ? -12.055 1.862 12.210 1.00 97.56 83 GLY A N 1
ATOM 695 C CA . GLY A 1 83 ? -13.125 1.910 13.205 1.00 97.56 83 GLY A CA 1
ATOM 696 C C . GLY A 1 83 ? -14.505 2.173 12.590 1.00 97.56 83 GLY A C 1
ATOM 697 O O . GLY A 1 83 ? -15.485 1.512 12.940 1.00 97.56 83 GLY A O 1
ATOM 698 N N . GLN A 1 84 ? -14.609 3.124 11.656 1.00 98.50 84 GLN A N 1
ATOM 699 C CA . GLN A 1 84 ? -15.868 3.412 10.956 1.00 98.50 84 GLN A CA 1
ATOM 700 C C . GLN A 1 84 ? -16.280 2.268 10.026 1.00 98.50 84 GLN A C 1
ATOM 702 O O . GLN A 1 84 ? -17.445 1.865 10.031 1.00 98.50 84 GLN A O 1
ATOM 707 N N . TRP A 1 85 ? -15.325 1.715 9.280 1.00 98.62 85 TRP A N 1
ATOM 708 C CA . TRP A 1 85 ? -15.547 0.601 8.370 1.00 98.62 85 TRP A CA 1
ATOM 709 C C . TRP A 1 85 ? -16.037 -0.649 9.106 1.00 98.62 85 TRP A C 1
ATOM 711 O O . TRP A 1 85 ? -17.033 -1.251 8.707 1.00 98.62 85 TRP A O 1
ATOM 721 N N . SER A 1 86 ? -15.406 -0.996 10.230 1.00 97.56 86 SER A N 1
ATOM 722 C CA . SER A 1 86 ? -15.807 -2.139 11.056 1.00 97.56 86 SER A CA 1
ATOM 723 C C . SER A 1 86 ? -17.254 -2.011 11.549 1.00 97.56 86 SER A C 1
ATOM 725 O O . SER A 1 86 ? -18.036 -2.958 11.435 1.00 97.56 86 SER A O 1
ATOM 727 N N . ARG A 1 87 ? -17.670 -0.815 11.996 1.00 98.44 87 ARG A N 1
ATOM 728 C CA . ARG A 1 87 ? -19.068 -0.557 12.391 1.00 98.44 87 ARG A CA 1
ATOM 729 C C . ARG A 1 87 ? -20.043 -0.704 11.224 1.00 98.44 87 ARG A C 1
ATOM 731 O O . ARG A 1 87 ? -21.110 -1.292 11.401 1.00 98.44 87 ARG A O 1
ATOM 738 N N . LEU A 1 88 ? -19.685 -0.199 10.043 1.00 98.62 88 LEU A N 1
ATOM 739 C CA . LEU A 1 88 ? -20.507 -0.330 8.838 1.00 98.62 88 LEU A CA 1
ATOM 740 C C . LEU A 1 88 ? -20.666 -1.799 8.427 1.00 98.62 88 LEU A C 1
ATOM 742 O O . LEU A 1 88 ? -21.789 -2.268 8.239 1.00 98.62 88 LEU A O 1
ATOM 746 N N . LYS A 1 89 ? -19.555 -2.537 8.341 1.00 98.06 89 LYS A N 1
ATOM 747 C CA . LYS A 1 89 ? -19.557 -3.967 8.017 1.00 98.06 89 LYS A CA 1
ATOM 748 C C . LYS A 1 89 ? -20.367 -4.759 9.042 1.00 98.06 89 LYS A C 1
ATOM 750 O O . LYS A 1 89 ? -21.199 -5.575 8.662 1.00 98.06 89 LYS A O 1
ATOM 755 N N . GLY A 1 90 ? -20.187 -4.483 10.336 1.00 98.31 90 GLY A N 1
ATOM 756 C CA . GLY A 1 90 ? -20.961 -5.106 11.411 1.00 98.31 90 GLY A CA 1
ATOM 757 C C . GLY A 1 90 ? -22.466 -4.858 11.274 1.00 98.31 90 GLY A C 1
ATOM 758 O O . GLY A 1 90 ? -23.261 -5.789 11.395 1.00 98.31 90 GLY A O 1
ATOM 759 N N . TYR A 1 91 ? -22.868 -3.627 10.943 1.00 98.69 91 TYR A N 1
ATOM 760 C CA . TYR A 1 91 ? -24.270 -3.278 10.700 1.00 98.69 91 TYR A CA 1
ATOM 761 C C . TYR A 1 91 ? -24.873 -4.023 9.498 1.00 98.69 91 TYR A C 1
ATOM 763 O O . TYR A 1 91 ? -26.019 -4.481 9.580 1.00 98.69 91 TYR A O 1
ATOM 771 N N . ALA A 1 92 ? -24.115 -4.136 8.402 1.00 98.44 92 ALA A N 1
ATOM 772 C CA . ALA A 1 92 ? -24.510 -4.864 7.197 1.00 98.44 92 ALA A CA 1
ATOM 773 C C . ALA A 1 92 ? -24.638 -6.371 7.471 1.00 98.44 92 ALA A C 1
ATOM 775 O O . ALA A 1 92 ? -25.693 -6.960 7.223 1.00 98.44 92 ALA A O 1
ATOM 776 N N . ASN A 1 93 ? -23.619 -6.967 8.096 1.00 98.19 93 ASN A N 1
ATOM 777 C CA . ASN A 1 93 ? -23.595 -8.387 8.438 1.00 98.19 93 ASN A CA 1
ATOM 778 C C . ASN A 1 93 ? -24.723 -8.763 9.407 1.00 98.19 93 ASN A C 1
ATOM 780 O O . ASN A 1 93 ? -25.375 -9.787 9.213 1.00 98.19 93 ASN A O 1
ATOM 784 N N . GLY A 1 94 ? -25.037 -7.902 10.382 1.00 98.31 94 GLY A N 1
ATOM 785 C CA . GLY A 1 94 ? -26.187 -8.083 11.277 1.00 98.31 94 GLY A CA 1
ATOM 786 C C . GLY A 1 94 ? -27.552 -8.085 10.570 1.00 98.31 94 GLY A C 1
ATOM 787 O O . GLY A 1 94 ? -28.550 -8.467 11.171 1.00 98.31 94 GLY A O 1
ATOM 788 N N . ARG A 1 95 ? -27.608 -7.678 9.295 1.00 98.44 95 ARG A N 1
ATOM 789 C CA . ARG A 1 95 ? -28.797 -7.711 8.423 1.00 98.44 95 ARG A CA 1
ATOM 790 C C . ARG A 1 95 ? -28.704 -8.769 7.325 1.00 98.44 95 ARG A C 1
ATOM 792 O O . ARG A 1 95 ? -29.505 -8.753 6.396 1.00 98.44 95 ARG A O 1
ATOM 799 N N . GLY A 1 96 ? -27.722 -9.666 7.402 1.00 97.88 96 GLY A N 1
ATOM 800 C CA . GLY A 1 96 ? -27.483 -10.682 6.378 1.00 97.88 96 GLY A CA 1
ATOM 801 C C . GLY A 1 96 ? -26.893 -10.135 5.074 1.00 97.88 96 GLY A C 1
ATOM 802 O O . GLY A 1 96 ? -26.822 -10.872 4.093 1.00 97.88 96 GLY A O 1
ATOM 803 N N . VAL A 1 97 ? -26.450 -8.873 5.040 1.00 98.25 97 VAL A N 1
ATOM 804 C CA . VAL A 1 97 ? -25.762 -8.285 3.882 1.00 98.25 97 VAL A CA 1
ATOM 805 C C . VAL A 1 97 ? -24.267 -8.536 4.024 1.00 98.25 97 VAL A C 1
ATOM 807 O O . VAL A 1 97 ? -23.674 -8.104 5.005 1.00 98.25 97 VAL A O 1
ATOM 810 N N . ARG A 1 98 ? -23.658 -9.208 3.042 1.00 97.56 98 ARG A N 1
ATOM 811 C CA . ARG A 1 98 ? -22.207 -9.454 2.990 1.00 97.56 98 ARG A CA 1
ATOM 812 C C . ARG A 1 98 ? -21.522 -8.428 2.093 1.00 97.56 98 ARG A C 1
ATOM 814 O O . ARG A 1 98 ? -22.073 -8.047 1.061 1.00 97.56 98 ARG A O 1
ATOM 821 N N . VAL A 1 99 ? -20.312 -8.019 2.462 1.00 97.44 99 VAL A N 1
ATOM 822 C CA . VAL A 1 99 ? -19.509 -7.049 1.713 1.00 97.44 99 VAL A CA 1
ATOM 823 C C . VAL A 1 99 ? -18.496 -7.764 0.831 1.00 97.44 99 VAL A C 1
ATOM 825 O O . VAL A 1 99 ? -17.663 -8.541 1.303 1.00 97.44 99 VAL A O 1
ATOM 828 N N . ILE A 1 100 ? -18.548 -7.459 -0.459 1.00 97.56 100 ILE A N 1
ATOM 829 C CA . ILE A 1 100 ? -17.582 -7.926 -1.442 1.00 97.56 100 ILE A CA 1
ATOM 830 C C . ILE A 1 100 ? -16.540 -6.827 -1.655 1.00 97.56 100 ILE A C 1
ATOM 832 O O . ILE A 1 100 ? -16.886 -5.721 -2.064 1.00 97.56 100 ILE A O 1
ATOM 836 N N . GLY A 1 101 ? -15.283 -7.134 -1.352 1.00 96.69 101 GLY A N 1
ATOM 837 C CA . GLY A 1 101 ? -14.140 -6.282 -1.646 1.00 96.69 101 GLY A CA 1
ATOM 838 C C . GLY A 1 101 ? -13.421 -6.686 -2.918 1.00 96.69 101 GLY A C 1
ATOM 839 O O . GLY A 1 101 ? -13.717 -7.716 -3.527 1.00 96.69 101 GLY A O 1
ATOM 840 N N . ASP A 1 102 ? -12.438 -5.877 -3.276 1.00 96.19 102 ASP A N 1
ATOM 841 C CA . ASP A 1 102 ? -11.647 -6.034 -4.482 1.00 96.19 102 ASP A CA 1
ATOM 842 C C . ASP A 1 102 ? -10.204 -5.629 -4.203 1.00 96.19 102 ASP A C 1
ATOM 844 O O . ASP A 1 102 ? -9.962 -4.565 -3.629 1.00 96.19 102 ASP A O 1
ATOM 848 N N . ILE A 1 103 ? -9.259 -6.488 -4.578 1.00 95.62 103 ILE A N 1
ATOM 849 C CA . ILE A 1 103 ? -7.834 -6.191 -4.492 1.00 95.62 103 ILE A CA 1
ATOM 850 C C . ILE A 1 103 ? -7.188 -6.344 -5.873 1.00 95.62 103 ILE A C 1
ATOM 852 O O . ILE A 1 103 ? -7.311 -7.404 -6.493 1.00 95.62 103 ILE A O 1
ATOM 856 N N . PRO A 1 104 ? -6.458 -5.321 -6.355 1.00 96.44 104 PRO A N 1
ATOM 857 C CA . PRO A 1 104 ? -5.586 -5.461 -7.515 1.00 96.44 104 PRO A CA 1
ATOM 858 C C . PRO A 1 104 ? -4.545 -6.554 -7.280 1.00 96.44 104 PRO A C 1
ATOM 860 O O . PRO A 1 104 ? -4.012 -6.641 -6.172 1.00 96.44 104 PRO A O 1
ATOM 863 N N . ILE A 1 105 ? -4.189 -7.357 -8.287 1.00 95.88 105 ILE A N 1
ATOM 864 C CA . ILE A 1 105 ? -3.080 -8.304 -8.106 1.00 95.88 105 ILE A CA 1
ATOM 865 C C . ILE A 1 105 ? -1.776 -7.560 -7.799 1.00 95.88 105 ILE A C 1
ATOM 867 O O . ILE A 1 105 ? -1.123 -7.903 -6.820 1.00 95.88 105 ILE A O 1
ATOM 871 N N . TYR A 1 106 ? -1.449 -6.498 -8.541 1.00 97.69 106 TYR A N 1
ATOM 872 C CA . TYR A 1 106 ? -0.22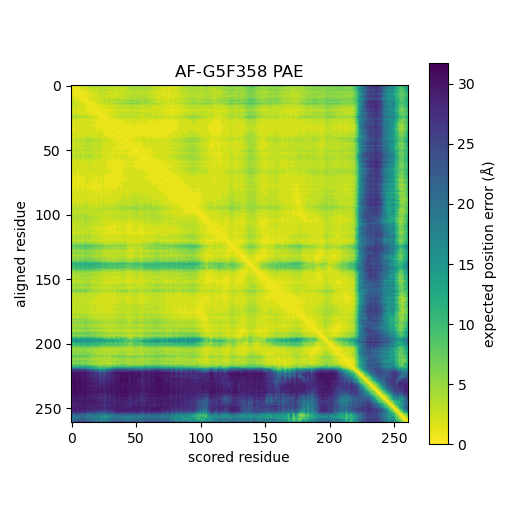0 -5.720 -8.364 1.00 97.69 106 TYR A CA 1
ATOM 873 C C . TYR A 1 106 ? -0.423 -4.464 -7.512 1.00 97.69 106 TYR A C 1
ATOM 875 O O . TYR A 1 106 ? -1.504 -3.878 -7.486 1.00 97.69 106 TYR A O 1
ATOM 883 N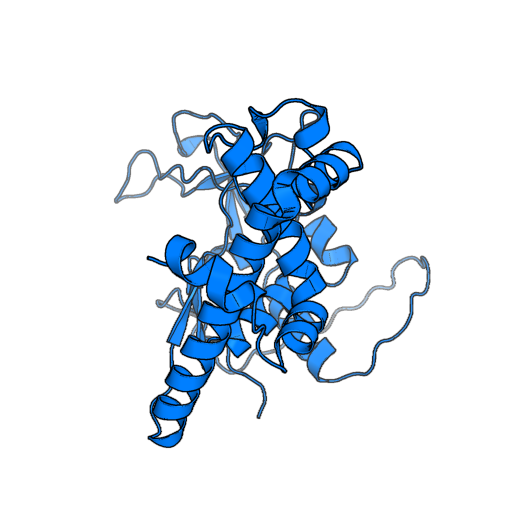 N . VAL A 1 107 ? 0.645 -4.015 -6.854 1.00 97.44 107 VAL A N 1
ATOM 884 C CA . VAL A 1 107 ? 0.707 -2.697 -6.196 1.00 97.44 107 VAL A CA 1
ATOM 885 C C . VAL A 1 107 ? 1.265 -1.640 -7.151 1.00 97.44 107 VAL A C 1
ATOM 887 O O . VAL A 1 107 ? 1.817 -1.973 -8.200 1.00 97.44 107 VAL A O 1
ATOM 890 N N . SER A 1 108 ? 1.107 -0.353 -6.836 1.00 97.00 108 SER A N 1
ATOM 891 C CA . SER A 1 108 ? 1.763 0.720 -7.594 1.00 97.00 108 SER A CA 1
ATOM 892 C C . SER A 1 108 ? 3.278 0.684 -7.394 1.00 97.00 108 SER A C 1
ATOM 894 O O . SER A 1 108 ? 3.772 0.233 -6.362 1.00 97.00 108 SER A O 1
ATOM 896 N N . ARG A 1 109 ? 4.028 1.216 -8.368 1.00 96.06 109 ARG A N 1
ATOM 897 C CA . ARG A 1 109 ? 5.472 1.439 -8.206 1.00 96.06 109 ARG A CA 1
ATOM 898 C C . ARG A 1 109 ? 5.743 2.366 -7.025 1.00 96.06 109 ARG A C 1
ATOM 900 O O . ARG A 1 109 ? 6.566 2.058 -6.188 1.00 96.06 109 ARG A O 1
ATOM 907 N N . ASP A 1 110 ? 5.036 3.488 -6.951 1.00 97.81 110 ASP A N 1
ATOM 908 C CA . ASP A 1 110 ? 5.104 4.409 -5.817 1.00 97.81 110 ASP A CA 1
ATOM 909 C C . ASP A 1 110 ? 4.160 3.917 -4.713 1.00 97.81 110 ASP A C 1
ATOM 911 O O . ASP A 1 110 ? 2.992 4.308 -4.651 1.00 97.81 110 ASP A O 1
ATOM 915 N N . SER A 1 111 ? 4.634 2.954 -3.928 1.00 97.75 111 SER A N 1
ATOM 916 C CA . SER A 1 111 ? 3.900 2.310 -2.838 1.00 97.75 111 SER A CA 1
ATOM 917 C C . SER A 1 111 ? 4.795 2.130 -1.619 1.00 97.75 111 SER A C 1
ATOM 919 O O . SER A 1 111 ? 6.024 2.107 -1.735 1.00 97.75 111 SER A O 1
ATOM 921 N N . VAL A 1 112 ? 4.167 1.969 -0.451 1.00 97.56 112 VAL A N 1
ATOM 922 C CA . VAL A 1 112 ? 4.892 1.645 0.781 1.00 97.56 112 VAL A CA 1
ATOM 923 C C . VAL A 1 112 ? 5.630 0.321 0.629 1.00 97.56 112 VAL A C 1
ATOM 925 O O . VAL A 1 112 ? 6.774 0.236 1.048 1.00 97.56 112 VAL A O 1
ATOM 928 N N . GLU A 1 113 ? 5.040 -0.671 -0.045 1.00 96.81 113 GLU A N 1
ATOM 929 C CA . GLU A 1 113 ? 5.650 -1.987 -0.212 1.00 96.81 113 GLU A CA 1
ATOM 930 C C . GLU A 1 113 ? 6.930 -1.932 -1.038 1.00 96.81 113 GLU A C 1
ATOM 932 O O . GLU A 1 113 ? 7.932 -2.514 -0.637 1.00 96.81 113 GLU A O 1
ATOM 937 N N . MET A 1 114 ? 6.929 -1.224 -2.171 1.00 96.44 114 MET A N 1
ATOM 938 C CA . MET A 1 114 ? 8.136 -1.130 -2.996 1.00 96.44 114 MET A CA 1
ATOM 939 C C . MET A 1 114 ? 9.233 -0.298 -2.315 1.00 96.44 114 MET A C 1
ATOM 941 O O . MET A 1 114 ? 10.418 -0.532 -2.544 1.00 96.44 114 MET A O 1
ATOM 945 N N . TRP A 1 115 ? 8.849 0.650 -1.458 1.00 97.94 115 TRP A N 1
ATOM 946 C CA . TRP A 1 115 ? 9.780 1.456 -0.672 1.00 97.94 115 TRP A CA 1
ATOM 947 C C . TRP A 1 115 ? 10.368 0.699 0.532 1.00 97.94 115 TRP A C 1
ATOM 949 O O . TRP A 1 115 ? 11.574 0.771 0.773 1.00 97.94 115 TRP A O 1
ATOM 959 N N . SER A 1 116 ? 9.542 -0.029 1.291 1.00 96.75 116 SER A N 1
ATOM 960 C CA . SER A 1 116 ? 9.952 -0.692 2.536 1.00 96.75 116 SER A CA 1
ATOM 961 C C . SER A 1 116 ? 10.429 -2.128 2.354 1.00 96.75 116 SER A C 1
ATOM 963 O O . SER A 1 116 ? 11.182 -2.617 3.192 1.00 96.75 116 SER A O 1
ATOM 965 N N . SER A 1 117 ? 9.973 -2.799 1.297 1.00 95.44 117 SER A N 1
ATOM 966 C CA . SER A 1 117 ? 10.217 -4.220 1.032 1.00 95.44 117 SER A CA 1
ATOM 967 C C . SER A 1 117 ? 10.501 -4.462 -0.459 1.00 95.44 117 SER A C 1
ATOM 969 O O . SER A 1 117 ? 9.777 -5.215 -1.122 1.00 95.44 117 SER A O 1
ATOM 971 N N . PRO A 1 118 ? 11.528 -3.802 -1.037 1.00 94.62 118 PRO A N 1
ATOM 972 C CA . PRO A 1 118 ? 11.858 -3.922 -2.458 1.00 94.62 118 PRO A CA 1
ATOM 973 C C . PRO A 1 118 ? 12.182 -5.361 -2.891 1.00 94.62 118 PRO A C 1
ATOM 975 O O . PRO A 1 118 ? 12.004 -5.689 -4.060 1.00 94.62 118 PRO A O 1
ATOM 978 N N . GLU A 1 119 ? 12.606 -6.226 -1.966 1.00 94.75 119 GLU A N 1
ATOM 979 C CA . GLU A 1 119 ? 12.866 -7.654 -2.186 1.00 94.75 119 GLU A CA 1
ATOM 980 C C . GLU A 1 119 ? 11.633 -8.452 -2.631 1.00 94.75 119 GLU A C 1
ATOM 982 O O . GLU A 1 119 ? 11.768 -9.522 -3.214 1.00 94.75 119 GLU A O 1
ATOM 987 N N . LEU A 1 120 ? 10.423 -7.925 -2.415 1.00 96.69 120 LEU A N 1
ATOM 988 C CA . LEU A 1 120 ? 9.193 -8.535 -2.921 1.00 96.69 120 LEU A CA 1
ATOM 989 C C . LEU A 1 120 ? 9.054 -8.402 -4.446 1.00 96.69 120 LEU A C 1
ATOM 991 O O . LEU A 1 120 ? 8.144 -8.995 -5.027 1.00 96.69 120 LEU A O 1
ATOM 995 N N . PHE A 1 121 ? 9.902 -7.605 -5.099 1.00 98.06 121 PHE A N 1
ATOM 996 C CA . PHE A 1 121 ? 9.766 -7.221 -6.499 1.00 98.06 121 PHE A CA 1
ATOM 997 C C . PHE A 1 121 ? 11.026 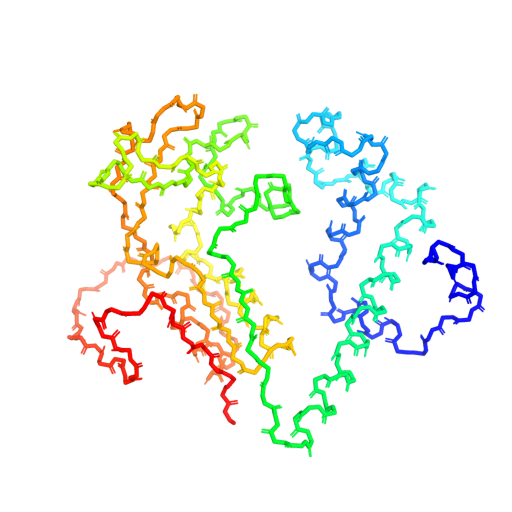-7.521 -7.304 1.00 98.06 121 PHE A C 1
ATOM 999 O O . PHE A 1 121 ? 12.151 -7.401 -6.822 1.00 98.06 121 PHE A O 1
ATOM 1006 N N . VAL A 1 122 ? 10.834 -7.814 -8.590 1.00 97.06 122 VAL A N 1
ATOM 1007 C CA . VAL A 1 122 ? 11.939 -7.975 -9.537 1.00 97.06 122 VAL A CA 1
ATOM 1008 C C . VAL A 1 122 ? 12.509 -6.595 -9.875 1.00 97.06 122 VAL A C 1
ATOM 1010 O O . VAL A 1 122 ? 11.970 -5.865 -10.716 1.00 97.06 122 VAL A O 1
ATOM 1013 N N . THR A 1 123 ? 13.598 -6.233 -9.202 1.00 95.81 123 THR A N 1
ATOM 1014 C CA . THR A 1 123 ? 14.270 -4.933 -9.324 1.00 95.81 123 THR A CA 1
ATOM 1015 C C . THR A 1 123 ? 15.652 -5.049 -9.967 1.00 95.81 123 THR A C 1
ATOM 1017 O O . THR A 1 123 ? 16.237 -6.130 -10.027 1.00 95.81 123 THR A O 1
ATOM 1020 N N . ASP A 1 124 ? 16.153 -3.940 -10.510 1.00 93.81 124 ASP A N 1
ATOM 1021 C CA . ASP A 1 124 ? 17.538 -3.815 -10.967 1.00 93.81 124 ASP A CA 1
ATOM 1022 C C . ASP A 1 124 ? 18.479 -3.361 -9.833 1.00 93.81 124 ASP A C 1
ATOM 1024 O O . ASP A 1 124 ? 18.060 -3.129 -8.698 1.00 93.81 124 ASP A O 1
ATOM 1028 N N . GLU A 1 125 ? 19.769 -3.201 -10.139 1.00 88.88 125 GLU A N 1
ATOM 1029 C CA . GLU A 1 125 ? 20.797 -2.781 -9.172 1.00 88.88 125 GLU A CA 1
ATOM 1030 C C . GLU A 1 125 ? 20.530 -1.396 -8.550 1.00 88.88 125 GLU A C 1
ATOM 1032 O O . GLU A 1 125 ? 21.038 -1.091 -7.471 1.00 88.88 125 GLU A O 1
ATOM 1037 N N . THR A 1 126 ? 19.718 -0.559 -9.204 1.00 87.50 126 THR A N 1
ATOM 1038 C CA . THR A 1 126 ? 19.328 0.771 -8.711 1.00 87.50 126 THR A CA 1
ATOM 1039 C C . THR A 1 126 ? 18.069 0.732 -7.839 1.00 87.50 126 THR A C 1
ATOM 1041 O O . THR A 1 126 ? 17.712 1.738 -7.222 1.00 87.50 126 THR A O 1
ATOM 1044 N N . GLY A 1 127 ? 17.397 -0.422 -7.760 1.00 87.69 127 GLY A N 1
ATOM 1045 C CA . GLY A 1 127 ? 16.113 -0.595 -7.082 1.00 87.69 127 GLY A CA 1
ATOM 1046 C C . GLY A 1 127 ? 14.904 -0.157 -7.916 1.00 87.69 127 GLY A C 1
ATOM 1047 O O . GLY A 1 127 ? 13.794 -0.082 -7.386 1.00 87.69 127 GLY A O 1
ATOM 1048 N N . ALA A 1 128 ? 15.081 0.144 -9.206 1.00 93.00 128 ALA A N 1
ATOM 1049 C CA . ALA A 1 128 ? 13.964 0.363 -10.120 1.00 93.00 128 ALA A CA 1
ATOM 1050 C C . ALA A 1 128 ? 13.357 -0.987 -10.550 1.00 93.00 128 ALA A C 1
ATOM 1052 O O . ALA A 1 128 ? 14.038 -2.010 -10.472 1.00 93.00 128 ALA A O 1
ATOM 1053 N N . PRO A 1 129 ? 12.087 -1.041 -11.003 1.00 96.50 129 PRO A N 1
ATOM 1054 C CA . PRO A 1 129 ? 11.539 -2.279 -11.545 1.00 96.50 129 PRO A CA 1
ATOM 1055 C C . PRO A 1 129 ? 12.370 -2.713 -12.754 1.00 96.50 129 PRO A C 1
ATOM 1057 O O . PRO A 1 129 ? 12.547 -1.927 -13.680 1.00 96.50 129 PRO A O 1
ATOM 1060 N N . ALA A 1 130 ? 12.837 -3.958 -12.781 1.00 95.75 130 ALA A N 1
ATOM 1061 C CA . ALA A 1 130 ? 13.422 -4.523 -13.998 1.00 95.75 130 ALA A CA 1
ATOM 1062 C C . ALA A 1 130 ? 12.316 -5.008 -14.950 1.00 95.75 130 ALA A C 1
ATOM 1064 O O . ALA A 1 130 ? 12.440 -4.920 -16.175 1.00 95.75 130 ALA A O 1
ATOM 1065 N N . LEU A 1 131 ? 11.209 -5.488 -14.373 1.00 95.12 131 LEU A N 1
ATOM 1066 C CA . LEU A 1 131 ? 10.011 -5.919 -15.082 1.00 95.12 131 LEU A CA 1
ATOM 1067 C C . LEU A 1 131 ? 8.768 -5.237 -14.523 1.00 95.12 131 LEU A C 1
ATOM 1069 O O . LEU A 1 131 ? 8.618 -5.069 -13.310 1.00 95.12 131 LEU A O 1
ATOM 1073 N N . VAL A 1 132 ? 7.845 -4.923 -15.423 1.00 96.75 132 VAL A N 1
ATOM 1074 C CA . VAL A 1 132 ? 6.540 -4.359 -15.097 1.00 96.75 132 VAL A CA 1
ATOM 1075 C C . VAL A 1 132 ? 5.398 -5.139 -15.722 1.00 96.75 132 VAL A C 1
ATOM 1077 O O . VAL A 1 132 ? 5.572 -5.888 -16.685 1.00 96.75 132 VAL A O 1
ATOM 1080 N N . ALA A 1 133 ? 4.225 -4.974 -15.124 1.00 97.06 133 ALA A N 1
ATOM 1081 C CA . ALA A 1 133 ? 2.993 -5.585 -15.572 1.00 97.06 133 ALA A CA 1
ATOM 1082 C C . ALA A 1 133 ? 2.396 -4.868 -16.784 1.00 97.06 133 ALA A C 1
ATOM 1084 O O . ALA A 1 133 ? 2.484 -3.641 -16.932 1.00 97.06 133 ALA A O 1
ATOM 1085 N N . GLY A 1 134 ? 1.696 -5.660 -17.584 1.00 95.06 134 GLY A N 1
ATOM 1086 C CA . GLY A 1 134 ? 0.880 -5.200 -18.687 1.00 95.06 134 GLY A CA 1
ATOM 1087 C C . GLY A 1 134 ? 0.081 -6.343 -19.296 1.00 95.06 134 GLY A C 1
ATOM 1088 O O . GLY A 1 134 ? -0.148 -7.378 -18.665 1.00 95.06 134 GLY A O 1
ATOM 1089 N N . THR A 1 135 ? -0.340 -6.163 -20.541 1.00 94.38 135 THR A N 1
ATOM 1090 C CA . THR A 1 135 ? -0.996 -7.202 -21.346 1.00 94.38 135 THR A CA 1
ATOM 1091 C C . THR A 1 135 ? -0.434 -7.202 -22.758 1.00 94.38 135 THR A C 1
ATOM 1093 O O . THR A 1 135 ? -0.123 -6.129 -23.285 1.00 94.38 135 THR A O 1
ATOM 1096 N N . PRO A 1 136 ? -0.313 -8.380 -23.396 1.00 94.38 136 PRO A N 1
ATOM 1097 C CA . PRO A 1 136 ? 0.170 -8.448 -24.764 1.00 94.38 136 PRO A CA 1
ATOM 1098 C C . PRO A 1 136 ? -0.804 -7.757 -25.726 1.00 94.38 136 PRO A C 1
ATOM 1100 O O . PRO A 1 136 ? -1.987 -7.607 -25.411 1.00 94.38 136 PRO A O 1
ATOM 1103 N N . PRO A 1 137 ? -0.337 -7.396 -26.931 1.00 92.25 137 PRO A N 1
ATOM 1104 C CA . PRO A 1 137 ? -1.221 -7.096 -28.041 1.00 92.25 137 PRO A CA 1
ATOM 1105 C C . PRO A 1 137 ? -2.266 -8.187 -28.261 1.00 92.25 137 PRO A C 1
ATOM 1107 O O . PRO A 1 137 ? -1.949 -9.378 -28.271 1.00 92.25 137 PRO A O 1
ATOM 1110 N N . ASP A 1 138 ? -3.502 -7.770 -28.493 1.00 91.56 138 ASP A N 1
ATOM 1111 C CA . ASP A 1 138 ? -4.603 -8.657 -28.841 1.00 91.56 138 ASP A CA 1
ATOM 1112 C C . ASP A 1 138 ? -5.505 -8.019 -29.910 1.00 91.56 138 ASP A C 1
ATOM 1114 O O . ASP A 1 138 ? -5.225 -6.944 -30.448 1.00 91.56 138 ASP A O 1
ATOM 1118 N N . GLN A 1 139 ? -6.595 -8.706 -30.254 1.00 90.50 139 GLN A N 1
ATOM 1119 C CA . GLN A 1 139 ? -7.560 -8.232 -31.251 1.00 90.50 139 GLN A CA 1
ATOM 1120 C C . GLN A 1 139 ? -8.288 -6.932 -30.855 1.00 90.50 139 GLN A C 1
ATOM 1122 O O . GLN A 1 139 ? -8.891 -6.295 -31.718 1.00 90.50 139 GLN A O 1
ATOM 1127 N N . PHE A 1 140 ? -8.256 -6.542 -29.578 1.00 90.88 140 PHE A N 1
ATOM 1128 C CA . PHE A 1 140 ? -8.885 -5.331 -29.051 1.00 90.88 140 PHE A CA 1
ATOM 1129 C C . PHE A 1 140 ? -7.882 -4.182 -28.889 1.00 90.88 140 PHE A C 1
ATOM 1131 O O . PHE A 1 140 ? -8.261 -3.020 -29.035 1.00 90.88 140 PHE A O 1
ATOM 1138 N N . CYS A 1 141 ? -6.609 -4.487 -28.621 1.00 89.75 141 CYS A N 1
ATOM 1139 C CA . CYS A 1 141 ? -5.537 -3.512 -28.477 1.00 89.75 141 CYS A CA 1
ATOM 1140 C C . CYS A 1 141 ? -4.257 -3.967 -29.194 1.00 89.75 141 CYS A C 1
ATOM 1142 O O . CYS A 1 141 ? -3.490 -4.784 -28.686 1.00 89.75 141 CYS A O 1
ATOM 1144 N N . ALA A 1 142 ? -3.971 -3.360 -30.350 1.00 89.38 142 ALA A N 1
ATOM 1145 C CA . ALA A 1 142 ? -2.828 -3.718 -31.197 1.00 89.38 142 ALA A CA 1
ATOM 1146 C C . ALA A 1 142 ? -1.449 -3.481 -30.551 1.00 89.38 142 ALA A C 1
ATOM 1148 O O . ALA A 1 142 ? -0.453 -4.029 -31.014 1.00 89.38 142 ALA A O 1
ATOM 1149 N N . THR A 1 143 ? -1.369 -2.661 -29.501 1.00 90.19 143 THR A N 1
ATOM 1150 C CA . THR A 1 143 ? -0.116 -2.366 -28.786 1.00 90.19 143 THR A CA 1
ATOM 1151 C C . THR A 1 143 ? -0.012 -3.057 -27.432 1.00 90.19 143 THR A C 1
ATOM 1153 O O . THR A 1 143 ? 1.021 -2.909 -26.779 1.00 90.19 143 THR A O 1
ATOM 1156 N N . GLY A 1 144 ? -1.056 -3.782 -27.014 1.00 92.06 144 GLY A N 1
ATOM 1157 C CA . GLY A 1 144 ? -1.218 -4.240 -25.637 1.00 92.06 144 GLY A CA 1
ATOM 1158 C C . GLY A 1 144 ? -1.446 -3.074 -24.672 1.00 92.06 144 GLY A C 1
ATOM 1159 O O . GLY A 1 144 ? -1.727 -1.949 -25.098 1.00 92.06 144 GLY A O 1
ATOM 1160 N N . GLN A 1 145 ? -1.341 -3.331 -23.372 1.00 93.62 145 GLN A N 1
ATOM 1161 C CA . GLN A 1 145 ? -1.501 -2.295 -22.347 1.00 93.62 145 GLN A CA 1
ATOM 1162 C C . GLN A 1 145 ? -0.320 -2.299 -21.390 1.00 93.62 145 GLN A C 1
ATOM 1164 O O . GLN A 1 145 ? -0.091 -3.293 -20.708 1.00 93.62 145 GLN A O 1
ATOM 1169 N N . TYR A 1 146 ? 0.357 -1.160 -21.288 1.00 93.69 146 TYR A N 1
ATOM 1170 C CA . TYR A 1 146 ? 1.417 -0.945 -20.315 1.00 93.69 146 TYR A CA 1
ATOM 1171 C C . TYR A 1 146 ? 0.798 -0.433 -19.014 1.00 93.69 146 TYR A C 1
ATOM 1173 O O . TYR A 1 146 ? 0.245 0.669 -18.987 1.00 93.69 146 TYR A O 1
ATOM 1181 N N . TRP A 1 147 ? 0.873 -1.215 -17.937 1.00 95.25 147 TRP A N 1
ATOM 1182 C CA . TRP A 1 147 ? 0.338 -0.802 -16.634 1.00 95.25 147 TRP A CA 1
ATOM 1183 C C . TRP A 1 147 ? 1.415 -0.201 -15.731 1.00 95.25 147 TRP A C 1
ATOM 1185 O O . TRP A 1 147 ? 1.134 0.692 -14.935 1.00 95.25 147 TRP A O 1
ATOM 1195 N N . GLY A 1 148 ? 2.666 -0.649 -15.875 1.00 94.56 148 GLY A N 1
ATOM 1196 C CA . GLY A 1 148 ? 3.813 -0.066 -15.175 1.00 94.56 148 GLY A CA 1
ATOM 1197 C C . GLY A 1 148 ? 3.934 -0.458 -13.699 1.00 94.56 148 GLY A C 1
ATOM 1198 O O . GLY A 1 148 ? 4.825 0.042 -13.011 1.00 94.56 148 GLY A O 1
ATOM 1199 N N . ASN A 1 149 ? 3.070 -1.347 -13.198 1.00 97.81 149 ASN A N 1
ATOM 1200 C CA . ASN A 1 149 ? 3.203 -1.911 -11.857 1.00 97.81 149 ASN A CA 1
ATOM 1201 C C . ASN A 1 149 ? 4.448 -2.806 -11.772 1.00 97.81 149 ASN A C 1
ATOM 1203 O O . ASN A 1 149 ? 4.678 -3.576 -12.705 1.00 97.81 149 ASN A O 1
ATOM 1207 N N . PRO A 1 150 ? 5.224 -2.770 -10.677 1.00 97.38 150 PRO A N 1
ATOM 1208 C CA . PRO A 1 150 ? 6.330 -3.699 -10.483 1.00 97.38 150 PRO A CA 1
ATOM 1209 C C . PRO A 1 150 ? 5.823 -5.145 -10.400 1.00 97.38 150 PRO A C 1
ATOM 1211 O O . PRO A 1 150 ? 4.788 -5.429 -9.793 1.00 97.38 150 PRO A O 1
ATOM 1214 N N . ILE A 1 151 ? 6.571 -6.064 -11.009 1.00 97.62 151 ILE A N 1
ATOM 1215 C CA . ILE A 1 151 ? 6.304 -7.502 -10.932 1.00 97.62 151 ILE A CA 1
ATOM 1216 C C . ILE A 1 151 ? 6.889 -8.079 -9.642 1.00 97.62 151 ILE A C 1
ATOM 1218 O O . ILE A 1 151 ? 8.015 -7.755 -9.268 1.00 97.62 151 ILE A O 1
ATOM 1222 N N . TYR A 1 152 ? 6.134 -8.967 -8.994 1.00 98.12 152 TYR A N 1
ATOM 1223 C CA . TYR A 1 152 ? 6.597 -9.698 -7.817 1.00 98.12 152 TYR A CA 1
ATOM 1224 C C . TYR A 1 152 ? 7.726 -10.672 -8.142 1.00 98.12 152 TYR A C 1
ATOM 1226 O O . TYR A 1 152 ? 7.681 -11.366 -9.161 1.00 98.12 152 TYR A O 1
ATOM 1234 N N . ASP A 1 153 ? 8.680 -10.786 -7.226 1.00 97.38 153 ASP A N 1
ATOM 1235 C CA . ASP A 1 153 ? 9.606 -11.910 -7.198 1.00 97.38 153 ASP A CA 1
ATOM 1236 C C . ASP A 1 153 ? 8.928 -13.108 -6.513 1.00 97.38 153 ASP A C 1
ATOM 1238 O O . ASP A 1 153 ? 9.001 -13.316 -5.299 1.00 97.38 153 ASP A O 1
ATOM 1242 N N . TRP A 1 154 ? 8.195 -13.892 -7.308 1.00 96.88 154 TRP A N 1
ATOM 1243 C CA . TRP A 1 154 ? 7.473 -15.067 -6.815 1.00 96.88 154 TRP A CA 1
ATOM 1244 C C . TRP A 1 154 ? 8.388 -16.178 -6.298 1.00 96.88 154 TRP A C 1
ATOM 1246 O O . TRP A 1 154 ? 7.932 -17.000 -5.500 1.00 96.88 154 TRP A O 1
ATOM 1256 N N . GLU A 1 155 ? 9.644 -16.230 -6.749 1.00 94.94 155 GLU A N 1
ATOM 1257 C CA . GLU A 1 155 ? 10.614 -17.200 -6.250 1.00 94.94 155 GLU A CA 1
ATOM 1258 C C . GLU A 1 155 ? 11.058 -16.813 -4.845 1.00 94.94 155 GLU A C 1
ATOM 1260 O O . GLU A 1 155 ? 10.960 -17.654 -3.952 1.00 94.94 155 GLU A O 1
ATOM 1265 N N . CYS A 1 156 ? 11.409 -15.541 -4.630 1.00 94.69 156 CYS A N 1
ATOM 1266 C CA . CYS A 1 156 ? 11.722 -15.000 -3.309 1.00 94.69 156 CYS A CA 1
ATOM 1267 C C . CYS A 1 156 ? 10.544 -15.173 -2.339 1.00 94.69 156 CYS A C 1
ATOM 1269 O O . CYS A 1 156 ? 10.699 -15.742 -1.259 1.00 94.69 156 CYS A O 1
ATOM 1271 N N . MET A 1 157 ? 9.327 -14.799 -2.751 1.00 96.69 157 MET A N 1
ATOM 1272 C CA . MET A 1 157 ? 8.132 -14.983 -1.915 1.00 96.69 157 MET A CA 1
ATOM 1273 C C . MET A 1 157 ? 7.851 -16.453 -1.585 1.00 96.69 157 MET A C 1
ATOM 1275 O O . MET A 1 157 ? 7.266 -16.758 -0.553 1.00 96.69 157 MET A O 1
ATOM 1279 N N . ARG A 1 158 ? 8.227 -17.404 -2.443 1.00 95.88 158 ARG A N 1
ATOM 1280 C CA . ARG A 1 158 ? 8.025 -18.827 -2.141 1.00 95.88 158 ARG A CA 1
ATOM 1281 C C . ARG A 1 158 ? 8.904 -19.287 -0.973 1.00 95.88 158 ARG A C 1
ATOM 1283 O O . ARG A 1 158 ? 8.493 -20.190 -0.245 1.00 95.88 158 ARG A O 1
ATOM 1290 N N . GLU A 1 159 ? 10.078 -18.687 -0.777 1.00 95.38 159 GLU A N 1
ATOM 1291 C CA . GLU A 1 159 ? 11.035 -19.081 0.268 1.00 95.38 159 GLU A CA 1
ATOM 1292 C C . GLU A 1 159 ? 10.517 -18.827 1.688 1.00 95.38 159 GLU A C 1
ATOM 1294 O O . GLU A 1 159 ? 10.836 -19.588 2.604 1.00 95.38 159 GLU A O 1
ATOM 1299 N N . ASP A 1 160 ? 9.680 -17.804 1.872 1.00 93.38 160 ASP A N 1
ATOM 1300 C CA . ASP A 1 160 ? 9.070 -17.468 3.163 1.00 93.38 160 ASP A CA 1
ATOM 1301 C C . ASP A 1 160 ? 7.625 -17.977 3.317 1.00 93.38 160 ASP A C 1
ATOM 1303 O O . ASP A 1 160 ? 6.945 -17.671 4.299 1.00 93.38 160 ASP A O 1
ATOM 1307 N N . GLY A 1 161 ? 7.163 -18.792 2.363 1.00 95.44 161 GLY A N 1
ATOM 1308 C CA . GLY A 1 161 ? 5.803 -19.319 2.354 1.00 95.44 161 GLY A CA 1
ATOM 1309 C C . GLY A 1 161 ? 4.751 -18.286 1.947 1.00 95.44 161 GLY A C 1
ATOM 1310 O O . GLY A 1 161 ? 3.608 -18.381 2.391 1.00 95.44 161 GLY A O 1
ATOM 1311 N N . TYR A 1 162 ? 5.112 -17.331 1.089 1.00 96.81 162 TYR A N 1
ATOM 1312 C CA . TYR A 1 162 ? 4.248 -16.272 0.566 1.00 96.81 162 TYR A CA 1
ATOM 1313 C C . TYR A 1 162 ? 3.710 -15.351 1.664 1.00 96.81 162 TYR A C 1
ATOM 1315 O O . TYR A 1 162 ? 2.546 -14.936 1.614 1.00 96.81 162 TYR A O 1
ATOM 1323 N N . SER A 1 163 ? 4.537 -15.045 2.667 1.00 94.94 163 SER A N 1
ATOM 1324 C CA . SER A 1 163 ? 4.101 -14.407 3.915 1.00 94.94 163 SER A CA 1
ATOM 1325 C C . SER A 1 163 ? 3.342 -13.093 3.671 1.00 94.94 163 SER A C 1
ATOM 1327 O O . SER A 1 163 ? 2.248 -12.893 4.208 1.00 94.94 163 SER A O 1
ATOM 1329 N N . TRP A 1 164 ? 3.851 -12.251 2.765 1.00 96.19 164 TRP A N 1
ATOM 1330 C CA . TRP A 1 164 ? 3.232 -10.979 2.394 1.00 96.19 164 TRP A CA 1
ATOM 1331 C C . TRP A 1 164 ? 1.841 -11.159 1.768 1.00 96.19 164 TRP A C 1
ATOM 1333 O O . TRP A 1 164 ? 0.886 -10.480 2.146 1.00 96.19 164 TRP A O 1
ATOM 1343 N N . TRP A 1 165 ? 1.681 -12.117 0.850 1.00 96.62 165 TRP A N 1
ATOM 1344 C CA . TRP A 1 165 ? 0.382 -12.395 0.228 1.00 96.62 165 TRP A CA 1
ATOM 1345 C C . TRP A 1 165 ? -0.617 -13.012 1.207 1.00 96.62 165 TRP A C 1
ATOM 1347 O O . TRP A 1 165 ? -1.805 -12.680 1.163 1.00 96.62 165 TRP A O 1
ATOM 1357 N N . VAL A 1 166 ? -0.154 -13.885 2.105 1.00 95.38 166 VAL A N 1
ATOM 1358 C CA . VAL A 1 166 ? -0.986 -14.444 3.179 1.00 95.38 166 VAL A CA 1
ATOM 1359 C C . VAL A 1 166 ? -1.526 -13.320 4.060 1.00 95.38 166 VAL A C 1
ATOM 1361 O O . VAL A 1 166 ? -2.734 -13.267 4.311 1.00 95.38 166 VAL A O 1
ATOM 1364 N N . GLU A 1 167 ? -0.664 -12.387 4.461 1.00 94.31 167 GLU A N 1
ATOM 1365 C CA . GLU A 1 167 ? -1.028 -11.245 5.296 1.00 94.31 167 GLU A CA 1
ATOM 1366 C C . GLU A 1 167 ? -1.962 -10.263 4.572 1.00 94.31 167 GLU A C 1
ATOM 1368 O O . GLU A 1 167 ? -2.983 -9.843 5.123 1.00 94.31 167 GLU A O 1
ATOM 1373 N N . ARG A 1 168 ? -1.701 -9.980 3.292 1.00 95.88 168 ARG A N 1
ATOM 1374 C CA . ARG A 1 168 ? -2.572 -9.151 2.448 1.00 95.88 168 ARG A CA 1
ATOM 1375 C C . ARG A 1 168 ? -3.986 -9.720 2.352 1.00 95.88 168 ARG A C 1
ATOM 1377 O O . ARG A 1 168 ? -4.967 -8.984 2.489 1.00 95.88 168 ARG A O 1
ATOM 1384 N N . LEU A 1 169 ? -4.114 -11.032 2.148 1.00 94.62 169 LEU A N 1
ATOM 1385 C CA . LEU A 1 169 ? -5.411 -11.713 2.105 1.00 94.62 169 LEU A CA 1
ATOM 1386 C C . LEU A 1 169 ? -6.092 -11.728 3.479 1.00 94.62 169 LEU A C 1
ATOM 1388 O O . LEU A 1 169 ? -7.309 -11.542 3.559 1.00 94.62 169 LEU A O 1
ATOM 1392 N N . ARG A 1 170 ? -5.325 -11.924 4.559 1.00 93.25 170 ARG A N 1
ATOM 1393 C CA . ARG A 1 170 ? -5.822 -11.877 5.942 1.00 93.25 170 ARG A CA 1
ATOM 1394 C C . ARG A 1 170 ? -6.427 -10.508 6.260 1.00 93.25 170 ARG A C 1
ATOM 1396 O O . ARG A 1 170 ? -7.595 -10.449 6.649 1.00 93.25 170 ARG A O 1
ATOM 1403 N N . SER A 1 171 ? -5.677 -9.438 6.006 1.00 93.50 171 SER A N 1
ATOM 1404 C CA . SER A 1 171 ? -6.102 -8.048 6.206 1.00 93.50 171 SER A CA 1
ATOM 1405 C C . SER A 1 171 ? -7.299 -7.678 5.321 1.00 93.50 171 SER A C 1
ATOM 1407 O O . SER A 1 171 ? -8.280 -7.103 5.791 1.00 93.50 171 SER A O 1
ATOM 1409 N N . SER A 1 172 ? -7.316 -8.115 4.058 1.00 95.69 172 SER A N 1
ATOM 1410 C CA . SER A 1 172 ? -8.467 -7.890 3.166 1.00 95.69 172 SER A CA 1
ATOM 1411 C C . SER A 1 172 ? -9.751 -8.538 3.701 1.00 95.69 172 SER A C 1
ATOM 1413 O O . SER A 1 172 ? -10.829 -7.957 3.626 1.00 95.69 172 SER A O 1
ATOM 1415 N N . LEU A 1 173 ? -9.660 -9.722 4.312 1.00 93.88 173 LEU A N 1
ATOM 1416 C CA . LEU A 1 173 ? -10.810 -10.404 4.916 1.00 93.88 173 LEU A CA 1
ATOM 1417 C C . LEU A 1 173 ? -11.229 -9.823 6.278 1.00 93.88 173 LEU A C 1
ATOM 1419 O O . LEU A 1 173 ? -12.270 -10.201 6.819 1.00 93.88 173 LEU A O 1
ATOM 1423 N N . GLU A 1 174 ? -10.453 -8.929 6.890 1.00 93.56 174 GLU A N 1
ATOM 1424 C CA . GLU A 1 174 ? -10.948 -8.069 7.978 1.00 93.56 174 GLU A CA 1
ATOM 1425 C C . GLU A 1 174 ? -11.919 -7.029 7.434 1.00 93.56 174 GLU A C 1
ATOM 1427 O O . GLU A 1 174 ? -13.019 -6.867 7.972 1.00 93.56 174 GLU A O 1
ATOM 1432 N N . LEU A 1 175 ? -11.583 -6.427 6.295 1.00 96.06 175 LEU A N 1
ATOM 1433 C CA . LEU A 1 175 ? -12.420 -5.432 5.637 1.00 96.06 175 LEU A CA 1
ATOM 1434 C C . LEU A 1 175 ? -13.652 -6.054 4.975 1.00 96.06 175 LEU A C 1
ATOM 1436 O O . LEU A 1 175 ? -14.755 -5.525 5.095 1.00 96.06 175 LEU A O 1
ATOM 1440 N N . TYR A 1 176 ? -13.502 -7.208 4.338 1.00 97.06 176 TYR A N 1
ATOM 1441 C CA . TYR A 1 176 ? -14.530 -7.775 3.471 1.00 97.06 176 TYR A CA 1
ATOM 1442 C C . TYR A 1 176 ? -14.968 -9.164 3.928 1.00 97.06 176 TYR A C 1
ATOM 1444 O O . TYR A 1 176 ? -14.336 -9.803 4.768 1.00 97.06 176 TYR A O 1
ATOM 1452 N N . ASP A 1 177 ? -16.109 -9.616 3.427 1.00 96.12 177 ASP A N 1
ATOM 1453 C CA . ASP A 1 177 ? -16.602 -10.979 3.624 1.00 96.12 177 ASP A CA 1
ATOM 1454 C C . ASP A 1 177 ? -16.150 -11.909 2.503 1.00 96.12 177 ASP A C 1
ATOM 1456 O O . ASP A 1 177 ? -15.875 -13.089 2.736 1.00 96.12 177 ASP A O 1
ATOM 1460 N N . LEU A 1 178 ? -16.074 -11.345 1.296 1.00 94.94 178 LEU A N 1
ATOM 1461 C CA . LEU A 1 178 ? -15.474 -11.944 0.120 1.00 94.94 178 LEU A CA 1
ATOM 1462 C C . LEU A 1 178 ? -14.496 -10.961 -0.505 1.00 94.94 178 LEU A C 1
ATOM 1464 O O . LEU A 1 178 ? -14.741 -9.758 -0.485 1.00 94.94 178 LEU A O 1
ATOM 1468 N N . VAL A 1 179 ? -13.428 -11.474 -1.100 1.00 94.12 179 VAL A N 1
ATOM 1469 C CA . VAL A 1 179 ? -12.456 -10.661 -1.837 1.00 94.12 179 VAL A CA 1
ATOM 1470 C C . VAL A 1 179 ? -12.386 -11.156 -3.272 1.00 94.12 179 VAL A C 1
ATOM 1472 O O . VAL A 1 179 ? -12.126 -12.343 -3.482 1.00 94.12 179 VAL A O 1
ATOM 1475 N N . ARG A 1 180 ? -12.626 -10.253 -4.229 1.00 95.56 180 ARG A N 1
ATOM 1476 C CA . ARG A 1 180 ? -12.215 -10.405 -5.626 1.00 95.56 180 ARG A CA 1
ATOM 1477 C C . ARG A 1 180 ? -10.728 -10.115 -5.719 1.00 95.56 180 ARG A C 1
ATOM 1479 O O . ARG A 1 180 ? -10.281 -9.103 -5.186 1.00 95.56 180 ARG A O 1
ATOM 1486 N N . ILE A 1 181 ? -9.985 -10.966 -6.413 1.00 94.25 181 ILE A N 1
ATOM 1487 C CA . ILE A 1 181 ? -8.641 -10.605 -6.862 1.00 94.25 181 ILE A CA 1
ATOM 1488 C C . ILE A 1 181 ? -8.727 -10.262 -8.341 1.00 94.25 181 ILE A C 1
ATOM 1490 O O . ILE A 1 181 ? -9.051 -11.125 -9.159 1.00 94.25 181 ILE A O 1
ATOM 1494 N N . ASP A 1 182 ? -8.483 -8.998 -8.661 1.00 93.06 182 ASP A N 1
ATOM 1495 C CA . ASP A 1 182 ? -8.422 -8.537 -10.040 1.00 93.06 182 ASP A CA 1
ATOM 1496 C C . ASP A 1 182 ? -7.226 -9.163 -10.771 1.00 93.06 182 ASP A C 1
ATOM 1498 O O . ASP A 1 182 ? -6.196 -9.467 -10.169 1.00 93.06 182 ASP A O 1
ATOM 1502 N N . HIS A 1 183 ? -7.385 -9.386 -12.075 1.00 93.44 183 HIS A N 1
ATOM 1503 C CA . HIS A 1 183 ? -6.390 -10.040 -12.924 1.00 93.44 183 HIS A CA 1
ATOM 1504 C C . HIS A 1 183 ? -5.863 -11.377 -12.356 1.00 93.44 183 HIS A C 1
ATOM 1506 O O . HIS A 1 183 ? -4.679 -11.698 -12.469 1.00 93.44 183 HIS A O 1
ATOM 1512 N N . PHE A 1 184 ? -6.753 -12.203 -11.787 1.00 91.81 184 PHE A N 1
ATOM 1513 C CA . PHE A 1 184 ? -6.393 -13.473 -11.141 1.00 91.81 184 PHE A CA 1
ATOM 1514 C C . PHE A 1 184 ? -5.552 -14.409 -12.022 1.00 91.81 184 PHE A C 1
ATOM 1516 O O . PHE A 1 184 ? -4.714 -15.151 -11.518 1.00 91.81 184 PHE A O 1
ATOM 1523 N N . ARG A 1 185 ? -5.721 -14.356 -13.351 1.00 91.31 185 ARG A N 1
ATOM 1524 C CA . ARG A 1 185 ? -4.898 -15.136 -14.289 1.00 91.31 185 ARG A CA 1
ATOM 1525 C C . ARG A 1 185 ? -3.392 -14.907 -14.115 1.00 91.31 185 ARG A C 1
ATOM 1527 O O . ARG A 1 185 ? -2.636 -15.823 -14.399 1.00 91.31 185 ARG A O 1
ATOM 1534 N N . GLY A 1 186 ? -2.976 -13.754 -13.581 1.00 94.06 186 GLY A N 1
ATOM 1535 C CA . GLY A 1 186 ? -1.583 -13.451 -13.249 1.00 94.06 186 GLY A CA 1
ATOM 1536 C C . GLY A 1 186 ? -0.957 -14.392 -12.213 1.00 94.06 186 GLY A C 1
ATOM 1537 O O . GLY A 1 186 ? 0.268 -14.473 -12.141 1.00 94.06 186 GLY A O 1
ATOM 1538 N N . PHE A 1 187 ? -1.766 -15.136 -11.446 1.00 94.88 187 PHE A N 1
ATOM 1539 C CA . PHE A 1 187 ? -1.269 -16.227 -10.608 1.00 94.88 187 PHE A CA 1
ATOM 1540 C C . PHE A 1 187 ? -0.861 -17.462 -11.418 1.00 94.88 187 PHE A C 1
ATOM 1542 O O . PHE A 1 187 ? 0.070 -18.153 -11.030 1.00 94.88 187 PHE A O 1
ATOM 1549 N N . GLU A 1 188 ? -1.529 -17.752 -12.535 1.00 95.12 188 GLU A N 1
ATOM 1550 C CA . GLU A 1 188 ? -1.146 -18.852 -13.429 1.00 95.12 188 GLU A CA 1
ATOM 1551 C C . GLU A 1 188 ? -0.026 -18.404 -14.368 1.00 95.12 188 GLU A C 1
ATOM 1553 O O . GLU A 1 188 ? 1.065 -18.970 -14.347 1.00 95.12 188 GLU A O 1
ATOM 1558 N N . SER A 1 189 ? -0.255 -17.326 -15.114 1.00 95.00 189 SER A N 1
ATOM 1559 C CA . SER A 1 189 ? 0.752 -16.699 -15.956 1.00 95.00 189 SER A CA 1
ATOM 1560 C C . SER A 1 189 ? 0.510 -15.200 -16.091 1.00 95.00 189 SER A C 1
ATOM 1562 O O . SER A 1 189 ? -0.612 -14.719 -16.285 1.00 95.00 189 SER A O 1
ATOM 1564 N N . TYR A 1 190 ? 1.592 -14.434 -16.025 1.00 96.62 190 TYR A N 1
ATOM 1565 C CA . TYR A 1 190 ? 1.556 -12.985 -16.163 1.00 96.62 190 TYR A CA 1
ATOM 1566 C C . TYR A 1 190 ? 2.401 -12.517 -17.342 1.00 96.62 190 TYR A C 1
ATOM 1568 O O . TYR A 1 190 ? 3.366 -13.168 -17.743 1.00 96.62 190 TYR A O 1
ATOM 1576 N N . TRP A 1 191 ? 2.013 -11.380 -17.913 1.00 96.94 191 TRP A N 1
ATOM 1577 C CA . TRP A 1 191 ? 2.767 -10.737 -18.976 1.00 96.94 191 TRP A CA 1
ATOM 1578 C C . TRP A 1 191 ? 3.756 -9.760 -18.341 1.00 96.94 191 TRP A C 1
ATOM 1580 O O . TRP A 1 191 ? 3.353 -8.797 -17.689 1.00 96.94 191 TRP A O 1
ATOM 1590 N N . GLY A 1 192 ? 5.047 -10.070 -18.458 1.00 95.94 192 GLY A N 1
ATOM 1591 C CA . GLY A 1 192 ? 6.130 -9.254 -17.916 1.00 95.94 192 GLY A CA 1
ATOM 1592 C C . GLY A 1 192 ? 6.863 -8.518 -19.027 1.00 95.94 192 GLY A C 1
ATOM 1593 O O . GLY A 1 192 ? 7.383 -9.152 -19.949 1.00 95.94 192 GLY A O 1
ATOM 1594 N N . GLU A 1 193 ? 6.939 -7.199 -18.911 1.00 95.06 193 GLU A N 1
ATOM 1595 C CA . GLU A 1 193 ? 7.571 -6.300 -19.877 1.00 95.06 193 GLU A CA 1
ATOM 1596 C C . GLU A 1 193 ? 8.801 -5.628 -1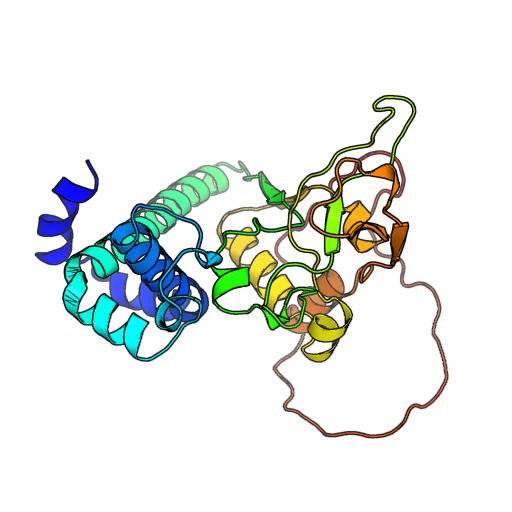9.261 1.00 95.06 193 GLU A C 1
ATOM 1598 O O . GLU A 1 193 ? 8.769 -5.306 -18.071 1.00 95.06 193 GLU A O 1
ATOM 1603 N N . PRO A 1 194 ? 9.883 -5.384 -20.023 1.00 94.75 194 PRO A N 1
ATOM 1604 C CA . PRO A 1 194 ? 10.985 -4.564 -19.535 1.00 94.75 194 PRO A CA 1
ATOM 1605 C C . PRO A 1 194 ? 10.495 -3.165 -19.143 1.00 94.75 194 PRO A C 1
ATOM 1607 O O . PRO A 1 194 ? 9.664 -2.569 -19.830 1.00 94.75 194 PRO A O 1
ATOM 1610 N N . PHE A 1 195 ? 11.011 -2.624 -18.044 1.00 94.50 195 PHE A N 1
ATOM 1611 C CA . PHE A 1 195 ? 10.615 -1.292 -17.593 1.00 94.50 195 PHE A CA 1
ATOM 1612 C C . PHE A 1 195 ? 10.998 -0.197 -18.607 1.00 94.50 195 PHE A C 1
ATOM 1614 O O . PHE A 1 195 ? 12.095 -0.201 -19.164 1.00 94.50 195 PHE A O 1
ATOM 1621 N N . GLY A 1 196 ? 10.087 0.754 -18.845 1.00 88.75 196 GLY A N 1
ATOM 1622 C CA . GLY A 1 196 ? 10.328 1.914 -19.714 1.00 88.75 196 GLY A CA 1
ATOM 1623 C C . GLY A 1 196 ? 10.122 1.679 -21.216 1.00 88.75 196 GLY A C 1
ATOM 1624 O O . GLY A 1 196 ? 10.443 2.561 -22.014 1.00 88.75 196 GLY A O 1
ATOM 1625 N N . VAL A 1 197 ? 9.585 0.526 -21.629 1.00 86.56 197 VAL A N 1
ATOM 1626 C CA . VAL A 1 197 ? 9.251 0.270 -23.042 1.00 86.56 197 VAL A CA 1
ATOM 1627 C C . VAL A 1 197 ? 8.045 1.093 -23.506 1.00 86.56 197 VAL A C 1
ATOM 1629 O O . VAL A 1 197 ? 7.104 1.335 -22.757 1.00 86.56 197 VAL A O 1
ATOM 1632 N N . ALA A 1 198 ? 8.051 1.504 -24.778 1.00 79.94 198 ALA A N 1
ATOM 1633 C CA . ALA A 1 198 ? 6.964 2.288 -25.375 1.00 79.94 198 ALA A CA 1
ATOM 1634 C C . ALA A 1 198 ? 5.746 1.444 -25.807 1.00 79.94 198 ALA A C 1
ATOM 1636 O O . ALA A 1 198 ? 4.689 1.994 -26.106 1.00 79.94 198 ALA A O 1
ATOM 1637 N N . SER A 1 199 ? 5.892 0.118 -25.889 1.00 82.25 199 SER A N 1
ATOM 1638 C CA . SER A 1 199 ? 4.823 -0.811 -26.261 1.00 82.25 199 SER A CA 1
ATOM 1639 C C . SER A 1 199 ? 4.975 -2.136 -25.528 1.00 82.25 199 SER A C 1
ATOM 1641 O O . SER A 1 199 ? 6.080 -2.668 -25.403 1.00 82.25 199 SER A O 1
ATOM 1643 N N . SER A 1 200 ? 3.832 -2.708 -25.158 1.00 89.69 200 SER A N 1
ATOM 1644 C CA . SER A 1 200 ? 3.726 -3.988 -24.465 1.00 89.69 200 SER A CA 1
ATOM 1645 C C . SER A 1 200 ? 4.044 -5.214 -25.312 1.00 89.69 200 SER A C 1
ATOM 1647 O O . SER A 1 200 ? 4.137 -6.324 -24.791 1.00 89.69 200 SER A O 1
ATOM 1649 N N . ALA A 1 201 ? 4.291 -5.032 -26.611 1.00 89.44 201 ALA A N 1
ATOM 1650 C CA . ALA A 1 201 ? 4.711 -6.103 -27.510 1.00 89.44 201 ALA A CA 1
ATOM 1651 C C . ALA A 1 201 ? 6.076 -6.717 -27.141 1.00 89.44 201 ALA A C 1
ATOM 1653 O O . ALA A 1 201 ? 6.352 -7.850 -27.525 1.00 89.44 201 ALA A O 1
ATOM 1654 N N . ALA A 1 202 ? 6.923 -5.992 -26.401 1.00 89.00 202 ALA A N 1
ATOM 1655 C CA . ALA A 1 202 ? 8.244 -6.464 -25.976 1.00 89.00 202 ALA A CA 1
ATOM 1656 C C . ALA A 1 202 ? 8.209 -7.413 -24.761 1.00 89.00 202 ALA A C 1
ATOM 1658 O O . ALA A 1 202 ? 9.257 -7.897 -24.331 1.00 89.00 202 ALA A O 1
ATOM 1659 N N . GLY A 1 203 ? 7.031 -7.644 -24.175 1.00 93.44 203 GLY A N 1
ATOM 1660 C CA . GLY A 1 203 ? 6.877 -8.535 -23.033 1.00 93.44 203 GLY A CA 1
ATOM 1661 C C . GLY A 1 203 ? 6.917 -10.020 -23.386 1.00 93.44 203 GLY A C 1
ATOM 1662 O O . GLY A 1 203 ?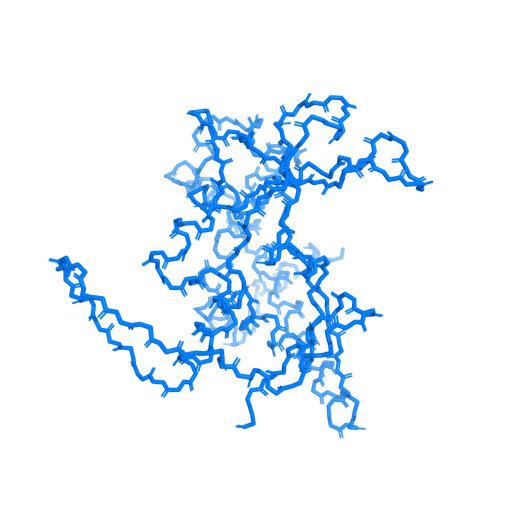 7.092 -10.431 -24.533 1.00 93.44 203 GLY A O 1
ATOM 1663 N N . SER A 1 204 ? 6.752 -10.844 -22.357 1.00 95.62 204 SER A N 1
ATOM 1664 C CA . SER A 1 204 ? 6.638 -12.297 -22.490 1.00 95.62 204 SER A CA 1
ATOM 1665 C C . SER A 1 204 ? 5.764 -12.878 -21.386 1.00 95.62 204 SER A C 1
ATOM 1667 O O . SER A 1 204 ? 5.692 -12.333 -20.280 1.00 95.62 204 SER A O 1
ATOM 1669 N N . TRP A 1 205 ? 5.117 -14.007 -21.682 1.00 96.75 205 TRP A N 1
ATOM 1670 C CA . TRP A 1 205 ? 4.429 -14.803 -20.672 1.00 96.75 205 TRP A CA 1
ATOM 1671 C C . TRP A 1 205 ? 5.438 -15.422 -19.711 1.00 96.75 205 TRP A C 1
ATOM 1673 O O . TRP A 1 205 ? 6.414 -16.043 -20.134 1.00 96.75 205 TRP A O 1
ATOM 1683 N N . ARG A 1 206 ? 5.177 -15.266 -18.417 1.00 97.00 206 ARG A N 1
ATOM 1684 C CA . ARG A 1 206 ? 5.958 -15.838 -17.322 1.00 97.00 206 ARG A CA 1
ATOM 1685 C C . ARG A 1 206 ? 5.042 -16.624 -16.402 1.00 97.00 206 ARG A C 1
ATOM 1687 O O . ARG A 1 206 ? 3.889 -16.241 -16.208 1.00 97.00 206 ARG A O 1
ATOM 1694 N N . GLN A 1 207 ? 5.567 -17.711 -15.848 1.00 96.69 207 GLN A N 1
ATOM 1695 C CA . GLN A 1 207 ? 4.825 -18.556 -14.920 1.00 96.69 207 GLN A CA 1
ATOM 1696 C C . GLN A 1 207 ? 4.625 -17.816 -13.594 1.00 96.69 207 GLN A C 1
ATOM 1698 O O . GLN A 1 207 ? 5.587 -17.310 -13.015 1.00 96.69 207 GLN A O 1
ATOM 1703 N N . GLY A 1 208 ? 3.379 -17.736 -13.133 1.00 95.69 208 GLY A N 1
ATOM 1704 C CA . GLY A 1 208 ? 3.052 -17.255 -11.794 1.00 95.69 208 GLY A CA 1
ATOM 1705 C C . GLY A 1 208 ? 3.188 -18.363 -10.736 1.00 95.69 208 GLY A C 1
ATOM 1706 O O . GLY A 1 208 ? 3.616 -19.477 -11.036 1.00 95.69 208 GLY A O 1
ATOM 1707 N N . PRO A 1 209 ? 2.829 -18.095 -9.474 1.00 95.88 209 PRO A N 1
ATOM 1708 C CA . PRO A 1 209 ? 2.970 -19.041 -8.365 1.00 95.88 209 PRO A CA 1
ATOM 1709 C C . PRO A 1 209 ? 1.824 -20.072 -8.282 1.00 95.88 209 PRO A C 1
ATOM 1711 O O . PRO A 1 209 ? 1.723 -20.799 -7.292 1.00 95.88 209 PRO A O 1
ATOM 1714 N N . GLU A 1 210 ? 0.926 -20.094 -9.267 1.00 93.19 210 GLU A N 1
ATOM 1715 C CA . GLU A 1 210 ? -0.311 -20.873 -9.292 1.00 93.19 210 GLU A CA 1
ATOM 1716 C C . GLU A 1 210 ? -1.157 -20.640 -8.027 1.00 93.19 210 GLU A C 1
ATOM 1718 O O . GLU A 1 210 ? -1.472 -19.504 -7.673 1.00 93.19 210 GLU A O 1
ATOM 1723 N N . ASP A 1 211 ? -1.544 -21.703 -7.321 1.00 89.38 211 ASP A N 1
ATOM 1724 C CA . ASP A 1 211 ? -2.317 -21.619 -6.085 1.00 89.38 211 ASP A CA 1
ATOM 1725 C C . ASP A 1 211 ? -1.448 -21.530 -4.817 1.00 89.38 211 ASP A C 1
ATOM 1727 O O . ASP A 1 211 ? -1.991 -21.569 -3.710 1.00 89.38 211 ASP A O 1
ATOM 1731 N N . GLY A 1 212 ? -0.126 -21.355 -4.951 1.00 92.31 212 GLY A N 1
ATOM 1732 C CA . GLY A 1 212 ? 0.839 -21.318 -3.847 1.00 92.31 212 GLY A CA 1
ATOM 1733 C C . GLY A 1 212 ? 0.429 -20.398 -2.687 1.00 92.31 212 GLY A C 1
ATOM 1734 O O . GLY A 1 212 ? 0.233 -20.895 -1.573 1.00 92.31 212 GLY A O 1
ATOM 1735 N N . PRO A 1 213 ? 0.192 -19.091 -2.922 1.00 91.62 213 PRO A N 1
ATOM 1736 C CA . PRO A 1 213 ? -0.246 -18.166 -1.877 1.00 91.62 213 PRO A CA 1
ATOM 1737 C C . PRO A 1 213 ? -1.582 -18.562 -1.229 1.00 91.62 213 PRO A C 1
ATOM 1739 O O . PRO A 1 213 ? -1.776 -18.405 -0.020 1.00 91.62 213 PRO A O 1
ATOM 1742 N N . LEU A 1 214 ? -2.514 -19.120 -2.015 1.00 90.31 214 LEU A N 1
ATOM 1743 C CA . LEU A 1 214 ? -3.819 -19.559 -1.516 1.00 90.31 214 LEU A CA 1
ATOM 1744 C C . LEU A 1 214 ? -3.687 -20.791 -0.612 1.00 90.31 214 LEU A C 1
ATOM 1746 O O . LEU A 1 214 ? -4.340 -20.854 0.434 1.00 90.31 214 LEU A O 1
ATOM 1750 N N . ARG A 1 215 ? -2.826 -21.746 -0.981 1.00 90.12 215 ARG A N 1
ATOM 1751 C CA . ARG A 1 215 ? -2.515 -22.931 -0.170 1.00 90.12 215 ARG A CA 1
ATOM 1752 C C . ARG A 1 215 ? -1.768 -22.568 1.105 1.00 90.12 215 ARG A C 1
ATOM 1754 O O . ARG A 1 215 ? -2.123 -23.074 2.167 1.00 90.12 215 ARG A O 1
ATOM 1761 N N . ALA A 1 216 ? -0.792 -21.666 1.028 1.00 89.56 216 ALA A N 1
ATOM 1762 C CA . ALA A 1 216 ? -0.051 -21.196 2.196 1.00 89.56 216 ALA A CA 1
ATOM 1763 C C . ALA A 1 216 ? -0.988 -20.583 3.249 1.00 89.56 216 ALA A C 1
ATOM 1765 O O . ALA A 1 216 ? -0.909 -20.922 4.432 1.00 89.56 216 ALA A O 1
ATOM 1766 N N . ARG A 1 217 ? -1.967 -19.778 2.812 1.00 86.75 217 ARG A N 1
ATOM 1767 C CA . ARG A 1 217 ? -3.003 -19.230 3.700 1.00 86.75 217 ARG A CA 1
ATOM 1768 C C . ARG A 1 217 ? -3.835 -20.323 4.378 1.00 86.75 217 ARG A C 1
ATOM 1770 O O . ARG A 1 217 ? -4.142 -20.210 5.561 1.00 86.75 217 ARG A O 1
ATOM 1777 N N . GLN A 1 218 ? -4.227 -21.362 3.637 1.00 82.19 218 GLN A N 1
ATOM 1778 C CA . GLN A 1 218 ? -5.000 -22.482 4.188 1.00 82.19 218 GLN A CA 1
ATOM 1779 C C . GLN A 1 218 ? -4.185 -23.288 5.208 1.00 82.19 218 GLN A C 1
ATOM 1781 O O . GLN A 1 218 ? -4.714 -23.641 6.258 1.00 82.19 218 GLN A O 1
ATOM 1786 N N . ALA A 1 219 ? -2.900 -23.529 4.936 1.00 78.12 219 ALA A N 1
ATOM 1787 C CA . ALA A 1 219 ? -2.007 -24.249 5.841 1.00 78.12 219 ALA A CA 1
ATOM 1788 C C . ALA A 1 219 ? -1.765 -23.478 7.152 1.00 78.12 219 ALA A C 1
ATOM 1790 O O . ALA A 1 219 ? -1.853 -24.062 8.230 1.00 78.12 219 ALA A O 1
ATOM 1791 N N . GLY A 1 220 ? -1.550 -22.159 7.075 1.00 63.91 220 GLY A N 1
ATOM 1792 C CA . GLY A 1 220 ? -1.412 -21.294 8.254 1.00 63.91 220 GLY A CA 1
ATOM 1793 C C . GLY A 1 220 ? -2.697 -21.162 9.084 1.00 63.91 220 GLY A C 1
ATOM 1794 O O . GLY A 1 220 ? -2.629 -20.936 10.288 1.00 63.91 220 GLY A O 1
ATOM 1795 N N . ALA A 1 221 ? -3.871 -21.361 8.475 1.00 56.50 221 ALA A N 1
ATOM 1796 C CA . ALA A 1 221 ? -5.151 -21.417 9.184 1.00 56.50 221 ALA A CA 1
ATOM 1797 C C . ALA A 1 221 ? -5.414 -22.775 9.875 1.00 56.50 221 ALA A C 1
ATOM 1799 O O . ALA A 1 221 ? -6.355 -22.878 10.660 1.00 56.50 221 ALA A O 1
ATOM 1800 N N . GLY A 1 222 ? -4.602 -23.804 9.593 1.00 39.47 222 GLY A N 1
ATOM 1801 C CA . GLY A 1 222 ? -4.789 -25.180 10.071 1.00 39.47 222 GLY A CA 1
ATOM 1802 C C . GLY A 1 222 ? -3.677 -25.743 10.968 1.00 39.47 222 GLY A C 1
ATOM 1803 O O . GLY A 1 222 ? -3.789 -26.892 11.389 1.00 39.47 222 GLY A O 1
ATOM 1804 N N . GLY A 1 223 ? -2.616 -24.989 11.281 1.00 30.39 223 GLY A N 1
ATOM 1805 C CA . GLY A 1 223 ? -1.479 -25.503 12.053 1.00 30.39 223 GLY A CA 1
ATOM 1806 C C . GLY A 1 223 ? -0.685 -24.425 12.79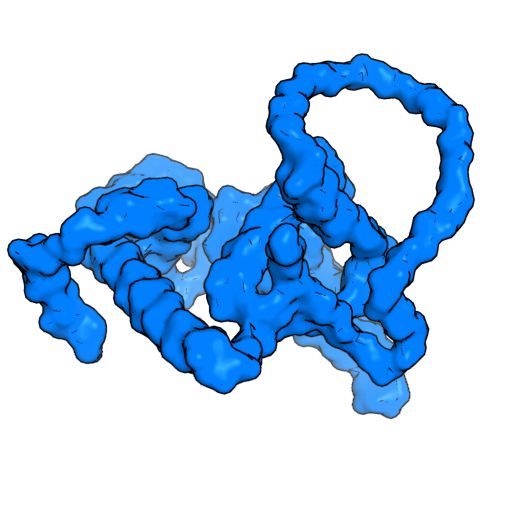0 1.00 30.39 223 GLY A C 1
ATOM 1807 O O . GLY A 1 223 ? -0.385 -23.369 12.243 1.00 30.39 223 GLY A O 1
ATOM 1808 N N . ALA A 1 224 ? -0.338 -24.711 14.049 1.00 28.12 224 ALA A N 1
ATOM 1809 C CA . ALA A 1 224 ? 0.564 -23.907 14.875 1.00 28.12 224 ALA A CA 1
ATOM 1810 C C . ALA A 1 224 ? 1.937 -23.694 14.190 1.00 28.12 224 ALA A C 1
ATOM 1812 O O . ALA A 1 224 ? 2.374 -24.562 13.429 1.00 28.12 224 ALA A O 1
ATOM 1813 N N . PRO A 1 225 ? 2.653 -22.585 14.463 1.00 36.12 225 PRO A N 1
ATOM 1814 C CA . PRO A 1 225 ? 3.856 -22.232 13.718 1.00 36.12 225 PRO A CA 1
ATOM 1815 C C . PRO A 1 225 ? 4.987 -23.223 14.015 1.00 36.12 225 PRO A C 1
ATOM 1817 O O . PRO A 1 225 ? 5.399 -23.402 15.163 1.00 36.12 225 PRO A O 1
ATOM 1820 N N . HIS A 1 226 ? 5.511 -23.874 12.978 1.00 34.53 226 HIS A N 1
ATOM 1821 C CA . HIS A 1 226 ? 6.741 -24.652 13.079 1.00 34.53 226 HIS A CA 1
ATOM 1822 C C . HIS A 1 226 ? 7.954 -23.793 12.726 1.00 34.53 226 HIS A C 1
ATOM 1824 O O . HIS A 1 226 ? 8.059 -23.215 11.648 1.00 34.53 226 HIS A O 1
ATOM 1830 N N . HIS A 1 227 ? 8.874 -23.726 13.687 1.00 31.42 227 HIS A N 1
ATOM 1831 C CA . HIS A 1 227 ? 10.194 -23.127 13.571 1.00 31.42 227 HIS A CA 1
ATOM 1832 C C . HIS A 1 227 ? 11.041 -23.770 12.456 1.00 31.42 227 HIS A C 1
ATOM 1834 O O . HIS A 1 227 ? 11.009 -24.984 12.253 1.00 31.42 227 HIS A O 1
ATOM 1840 N N . ARG A 1 228 ? 11.862 -22.924 11.811 1.00 33.62 228 ARG A N 1
ATOM 1841 C CA . ARG A 1 228 ? 12.988 -23.226 10.903 1.00 33.62 228 ARG A CA 1
ATOM 1842 C C . ARG A 1 228 ? 13.667 -24.585 11.144 1.00 33.62 228 ARG A C 1
ATOM 1844 O O . ARG A 1 228 ? 14.155 -24.851 12.243 1.00 33.62 228 ARG A O 1
ATOM 1851 N N . ARG A 1 229 ? 13.899 -25.339 10.064 1.00 29.92 229 ARG A N 1
ATOM 1852 C CA . ARG A 1 229 ? 15.058 -26.241 9.926 1.00 29.92 229 ARG A CA 1
ATOM 1853 C C . ARG A 1 229 ? 15.763 -25.983 8.591 1.00 29.92 229 ARG A C 1
ATOM 1855 O O . ARG A 1 229 ? 15.105 -25.709 7.597 1.00 29.92 229 ARG A O 1
ATOM 1862 N N . GLY A 1 230 ? 17.098 -26.000 8.642 1.00 28.56 230 GLY A N 1
ATOM 1863 C CA . GLY A 1 230 ? 18.026 -25.687 7.549 1.00 28.56 230 GLY A CA 1
ATOM 1864 C C . GLY A 1 230 ? 18.097 -26.739 6.428 1.00 28.56 230 GLY A C 1
ATOM 1865 O O . GLY A 1 230 ? 17.263 -27.641 6.379 1.00 28.56 230 GLY A O 1
ATOM 1866 N N . PRO A 1 231 ? 19.083 -26.616 5.518 1.00 31.25 231 PRO A N 1
ATOM 1867 C CA . PRO A 1 231 ? 18.993 -27.154 4.168 1.00 31.25 231 PRO A CA 1
ATOM 1868 C C . PRO A 1 231 ? 19.318 -28.650 4.115 1.00 31.25 231 PRO A C 1
ATOM 1870 O O . PRO A 1 231 ? 20.365 -29.094 4.586 1.00 31.25 231 PRO A O 1
ATOM 1873 N N . GLY A 1 232 ? 18.427 -29.414 3.487 1.00 27.75 232 GLY A N 1
ATOM 1874 C CA . GLY A 1 232 ? 18.638 -30.791 3.055 1.00 27.75 232 GLY A CA 1
ATOM 1875 C C . GLY A 1 232 ? 18.120 -30.943 1.625 1.00 27.75 232 GLY A C 1
ATOM 1876 O O . GLY A 1 232 ? 17.023 -30.487 1.318 1.00 27.75 232 GLY A O 1
ATOM 1877 N N . LEU A 1 233 ? 18.960 -31.514 0.762 1.00 28.86 233 LEU A N 1
ATOM 1878 C CA . LEU A 1 233 ? 18.751 -31.799 -0.666 1.00 28.86 233 LEU A CA 1
ATOM 1879 C C . LEU A 1 233 ? 17.510 -32.684 -0.948 1.00 28.86 233 LEU A C 1
ATOM 1881 O O . LEU A 1 233 ? 16.991 -33.311 -0.025 1.00 28.86 233 LEU A O 1
ATOM 1885 N N . PRO A 1 234 ? 17.025 -32.723 -2.209 1.00 34.69 234 PRO A N 1
ATOM 1886 C CA . PRO A 1 234 ? 15.660 -33.112 -2.537 1.00 34.69 234 PRO A CA 1
ATOM 1887 C C . PRO A 1 234 ? 15.501 -34.626 -2.636 1.00 34.69 234 PRO A C 1
ATOM 1889 O O . PRO A 1 234 ? 16.390 -35.311 -3.141 1.00 34.69 234 PRO A O 1
ATOM 1892 N N . ASP A 1 235 ? 14.323 -35.115 -2.254 1.00 28.78 235 ASP A N 1
ATOM 1893 C CA . ASP A 1 235 ? 13.865 -36.445 -2.641 1.00 28.78 235 ASP A CA 1
ATOM 1894 C C . ASP A 1 235 ? 12.634 -36.354 -3.545 1.00 28.78 235 ASP A C 1
ATOM 1896 O O . ASP A 1 235 ? 11.753 -35.505 -3.385 1.00 28.78 235 ASP A O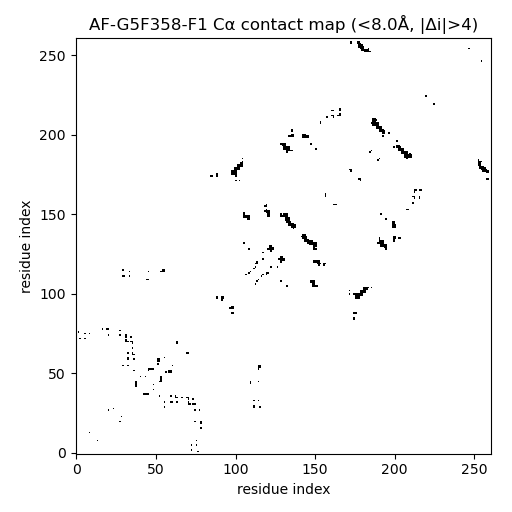 1
ATOM 1900 N N . ALA A 1 236 ? 12.646 -37.227 -4.547 1.00 31.12 236 ALA A N 1
ATOM 1901 C CA . ALA A 1 236 ? 11.698 -37.324 -5.640 1.00 31.12 236 ALA A CA 1
ATOM 1902 C C . ALA A 1 236 ? 10.370 -37.972 -5.216 1.00 31.12 236 ALA A C 1
ATOM 1904 O O . ALA A 1 236 ? 10.337 -38.858 -4.367 1.00 31.12 236 ALA A O 1
ATOM 1905 N N . GLY A 1 237 ? 9.284 -37.610 -5.905 1.00 26.75 237 GLY A N 1
ATOM 1906 C CA . GLY A 1 237 ? 8.023 -38.357 -5.870 1.00 26.75 237 GLY A CA 1
ATOM 1907 C C . GLY A 1 237 ? 6.799 -37.454 -5.782 1.00 26.75 237 GLY A C 1
ATOM 1908 O O . GLY A 1 237 ? 6.487 -36.920 -4.724 1.00 26.75 237 GLY A O 1
ATOM 1909 N N . GLY A 1 238 ? 6.096 -37.282 -6.903 1.00 35.28 238 GLY A N 1
ATOM 1910 C CA . GLY A 1 238 ? 4.847 -36.520 -6.943 1.00 35.28 238 GLY A CA 1
ATOM 1911 C C . GLY A 1 238 ? 3.697 -37.185 -6.177 1.00 35.28 238 GLY A C 1
ATOM 1912 O O . GLY A 1 238 ? 3.717 -38.387 -5.910 1.00 35.28 238 GLY A O 1
ATOM 1913 N N . PRO A 1 239 ? 2.626 -36.418 -5.933 1.00 33.56 239 PRO A N 1
ATOM 1914 C CA . PRO A 1 239 ? 1.285 -36.945 -6.138 1.00 33.56 239 PRO A CA 1
ATOM 1915 C C . PRO A 1 239 ? 0.434 -36.012 -7.017 1.00 33.56 239 PRO A C 1
ATOM 1917 O O . PRO A 1 239 ? 0.722 -34.831 -7.185 1.00 33.56 239 PRO A O 1
ATOM 1920 N N . GLY A 1 240 ? -0.591 -36.602 -7.636 1.00 26.95 240 GLY A N 1
ATOM 1921 C CA . GLY A 1 240 ? -1.416 -36.022 -8.696 1.00 26.95 240 GLY A CA 1
ATOM 1922 C C . GLY A 1 240 ? -2.261 -34.795 -8.314 1.00 26.95 240 GLY A C 1
ATOM 1923 O O . GLY A 1 240 ? -2.184 -34.283 -7.198 1.00 26.95 240 GLY A O 1
ATOM 1924 N N . PRO A 1 241 ? -3.093 -34.306 -9.253 1.00 27.81 241 PRO A N 1
ATOM 1925 C CA . PRO A 1 241 ? -3.764 -33.021 -9.123 1.00 27.81 241 PRO A CA 1
ATOM 1926 C C . PRO A 1 241 ? -4.756 -33.030 -7.957 1.00 27.81 241 PRO A C 1
ATOM 1928 O O . PRO A 1 241 ? -5.784 -33.711 -7.994 1.00 27.81 241 PRO A O 1
ATOM 1931 N N . ALA A 1 242 ? -4.464 -32.228 -6.934 1.00 31.48 242 ALA A N 1
ATOM 1932 C CA . ALA A 1 242 ? -5.430 -31.860 -5.914 1.00 31.48 242 ALA A CA 1
ATOM 1933 C C . ALA A 1 242 ? -6.569 -31.079 -6.590 1.00 31.48 242 ALA A C 1
ATOM 1935 O O . ALA A 1 242 ? -6.364 -30.009 -7.165 1.00 31.48 242 ALA A O 1
ATOM 1936 N N . ARG A 1 243 ? -7.782 -31.638 -6.571 1.00 25.42 243 ARG A N 1
ATOM 1937 C CA . ARG A 1 243 ? -8.982 -30.941 -7.038 1.00 25.42 243 ARG A CA 1
ATOM 1938 C C . ARG A 1 243 ? -9.367 -29.883 -6.007 1.00 25.42 243 ARG A C 1
ATOM 1940 O O . ARG A 1 243 ? -9.943 -30.203 -4.973 1.00 25.42 243 ARG A O 1
ATOM 1947 N N . CYS A 1 244 ? -9.088 -28.621 -6.314 1.00 35.69 244 CYS A N 1
ATOM 1948 C CA . CYS A 1 244 ? -9.691 -27.483 -5.628 1.00 35.69 244 CYS A CA 1
ATOM 1949 C C . CYS A 1 244 ? -11.195 -27.462 -5.939 1.00 35.69 244 CYS A C 1
ATOM 1951 O O . CYS A 1 244 ? -11.609 -27.137 -7.054 1.00 35.69 244 CYS A O 1
ATOM 1953 N N . HIS A 1 245 ? -12.028 -27.843 -4.972 1.00 28.84 245 HIS A N 1
ATOM 1954 C CA . HIS A 1 245 ? -13.474 -27.671 -5.081 1.00 28.84 245 HIS A CA 1
ATOM 1955 C C . HIS A 1 245 ? -13.810 -26.170 -5.076 1.00 28.84 245 HIS A C 1
ATOM 1957 O O . HIS A 1 245 ? -13.492 -25.471 -4.119 1.00 28.84 245 HIS A O 1
ATOM 1963 N N . GLY A 1 246 ? -14.448 -25.684 -6.148 1.00 35.75 246 GLY A N 1
ATOM 1964 C CA . GLY A 1 246 ? -15.021 -24.330 -6.221 1.00 35.75 246 GLY A CA 1
ATOM 1965 C C . GLY A 1 246 ? -14.411 -23.371 -7.250 1.00 35.75 246 GLY A C 1
ATOM 1966 O O . GLY A 1 246 ? -14.897 -22.251 -7.367 1.00 35.75 246 GLY A O 1
ATOM 1967 N N . LEU A 1 247 ? -13.400 -23.780 -8.021 1.00 40.09 247 LEU A N 1
ATOM 1968 C CA . LEU A 1 247 ? -12.838 -22.953 -9.097 1.00 40.09 247 LEU A CA 1
ATOM 1969 C C . LEU A 1 247 ? -13.517 -23.293 -10.432 1.00 40.09 247 LEU A C 1
ATOM 1971 O O . LEU A 1 247 ? -13.240 -24.333 -11.031 1.00 40.09 247 LEU A O 1
ATOM 1975 N N . SER A 1 248 ? -14.424 -22.425 -10.890 1.00 31.83 248 SER A N 1
ATOM 1976 C CA . SER A 1 248 ? -14.920 -22.460 -12.270 1.00 31.83 248 SER A CA 1
ATOM 1977 C C . SER A 1 248 ? -13.751 -22.164 -13.209 1.00 31.83 248 SER A C 1
ATOM 1979 O O . SER A 1 248 ? -13.143 -21.101 -13.126 1.00 31.83 248 SER A O 1
ATOM 1981 N N . ARG A 1 249 ? -13.399 -23.122 -14.073 1.00 37.16 249 ARG A N 1
ATOM 1982 C CA . ARG A 1 249 ? -12.253 -23.016 -14.991 1.00 37.16 249 ARG A CA 1
ATOM 1983 C C . ARG A 1 249 ? -12.532 -22.257 -16.285 1.00 37.16 249 ARG A C 1
ATOM 1985 O O . ARG A 1 249 ? -11.630 -22.160 -17.104 1.00 37.16 249 ARG A O 1
ATOM 1992 N N . HIS A 1 250 ? -13.722 -21.707 -16.486 1.00 35.94 250 HIS A N 1
ATOM 1993 C CA . HIS A 1 250 ? -14.018 -20.989 -17.717 1.00 35.94 250 HIS A CA 1
ATOM 1994 C C . HIS A 1 250 ? -14.882 -19.755 -17.434 1.00 35.94 250 HIS A C 1
ATOM 1996 O O . HIS A 1 250 ? -15.970 -19.861 -16.877 1.00 35.94 250 HIS A O 1
ATOM 2002 N N . GLU A 1 251 ? -14.331 -18.603 -17.828 1.00 35.88 251 GLU A N 1
ATOM 2003 C CA . GLU A 1 251 ? -15.030 -17.351 -18.160 1.00 35.88 251 GLU A CA 1
ATOM 2004 C C . GLU A 1 251 ? -15.601 -16.480 -17.023 1.00 35.88 251 GLU A C 1
ATOM 2006 O O . GLU A 1 251 ? -16.584 -15.773 -17.222 1.00 35.88 251 GLU A O 1
ATOM 2011 N N . ASP A 1 252 ? -14.912 -16.409 -15.878 1.00 34.38 252 ASP A N 1
ATOM 2012 C CA . ASP A 1 252 ? -14.998 -15.249 -14.970 1.00 34.38 252 ASP A CA 1
ATOM 2013 C C . ASP A 1 252 ? -13.638 -15.049 -14.256 1.00 34.38 252 ASP A C 1
ATOM 2015 O O . ASP A 1 252 ? -13.194 -15.956 -13.546 1.00 34.38 252 ASP A O 1
ATOM 2019 N N . PRO A 1 253 ? -12.900 -13.935 -14.459 1.00 39.88 253 PRO A N 1
ATOM 2020 C CA . PRO A 1 253 ? -11.527 -13.784 -13.962 1.00 39.88 253 PRO A CA 1
ATOM 2021 C C . PRO A 1 253 ? -11.441 -13.492 -12.454 1.00 39.88 253 PRO A C 1
ATOM 2023 O O . PRO A 1 253 ? -10.353 -13.233 -11.947 1.00 39.88 253 PRO A O 1
ATOM 2026 N N . ALA A 1 254 ? -12.561 -13.521 -11.732 1.00 40.56 254 ALA A N 1
ATOM 2027 C CA . ALA A 1 254 ? -12.631 -13.250 -10.305 1.00 40.56 254 ALA A CA 1
ATOM 2028 C C . ALA A 1 254 ? -12.677 -14.550 -9.485 1.00 40.56 254 ALA A C 1
ATOM 2030 O O . ALA A 1 254 ? -13.708 -15.219 -9.403 1.00 40.56 254 ALA A O 1
ATOM 2031 N N . VAL A 1 255 ? -11.577 -14.884 -8.804 1.00 54.41 255 VAL A N 1
ATOM 2032 C CA . VAL A 1 255 ? -11.617 -15.875 -7.718 1.00 54.41 255 VAL A CA 1
ATOM 2033 C C . VAL A 1 255 ? -12.039 -15.190 -6.429 1.00 54.41 255 VAL A C 1
ATOM 2035 O O . VAL A 1 255 ? -11.469 -14.178 -6.025 1.00 54.41 255 VAL A O 1
ATOM 2038 N N . TRP A 1 256 ? -13.050 -15.773 -5.786 1.00 56.84 256 TRP A N 1
ATOM 2039 C CA . TRP A 1 256 ? -13.647 -15.272 -4.557 1.00 56.84 256 TRP A CA 1
ATOM 2040 C C . TRP A 1 256 ? -13.090 -16.020 -3.350 1.00 56.84 256 TRP A C 1
ATOM 2042 O O . TRP A 1 256 ? -13.306 -17.224 -3.204 1.00 56.84 256 TRP A O 1
ATOM 2052 N N . LEU A 1 257 ? -12.417 -15.309 -2.446 1.00 64.94 257 LEU A N 1
ATOM 2053 C CA . LEU A 1 257 ? -11.941 -15.885 -1.185 1.00 64.94 257 LEU A CA 1
ATOM 2054 C C . LEU A 1 257 ? -12.885 -15.547 -0.033 1.00 64.94 257 LEU A C 1
ATOM 2056 O O . LEU A 1 257 ? -13.312 -14.405 0.095 1.00 64.94 257 LEU A O 1
ATOM 2060 N N . ARG A 1 258 ? -13.176 -16.534 0.824 1.00 58.69 258 ARG A N 1
ATOM 2061 C CA . ARG A 1 258 ? -13.962 -16.382 2.062 1.00 58.69 258 ARG A CA 1
ATOM 2062 C C . ARG A 1 258 ? -13.100 -16.639 3.302 1.00 58.69 258 ARG A C 1
ATOM 2064 O O . ARG A 1 258 ? -12.077 -17.337 3.235 1.00 58.69 258 ARG A O 1
ATOM 2071 N N . ARG A 1 259 ? -13.516 -16.092 4.449 1.00 53.69 259 ARG A N 1
ATOM 2072 C CA . ARG A 1 259 ? -12.998 -16.538 5.754 1.00 53.69 259 ARG A CA 1
ATOM 2073 C C . ARG A 1 259 ? -13.389 -18.007 5.993 1.00 53.69 259 ARG A C 1
ATOM 2075 O O . ARG A 1 259 ? -14.497 -18.371 5.600 1.00 53.69 259 ARG A O 1
ATOM 2082 N N . PRO A 1 260 ? -12.510 -18.825 6.603 1.00 49.69 260 PRO A N 1
ATOM 2083 C CA . PRO A 1 260 ? -12.929 -20.094 7.194 1.00 49.69 260 PRO A CA 1
ATOM 2084 C C . PRO A 1 260 ? -14.041 -19.830 8.219 1.00 49.69 260 PRO A C 1
ATOM 2086 O O . PRO A 1 260 ? -13.983 -18.807 8.909 1.00 49.69 260 PRO A O 1
ATOM 2089 N N . GLU A 1 261 ? -15.052 -20.700 8.251 1.00 42.97 261 GLU A N 1
ATOM 2090 C CA . GLU A 1 261 ? -16.090 -20.703 9.295 1.00 42.97 261 GLU A CA 1
ATOM 2091 C C . GLU A 1 261 ? -15.521 -21.125 10.652 1.00 42.97 261 GLU A C 1
ATOM 2093 O O . GLU A 1 261 ? -14.595 -21.971 10.665 1.00 42.97 261 GLU A O 1
#

Radius of gyration: 20.95 Å; Cα contacts (8 Å, |Δi|>4): 320; chains: 1; bounding box: 50×58×56 Å

Foldseek 3Di:
DLLVCLVVCVVPPDPCLVVVCVVCVVPLQLVLLLVLQCVVVVNDFLLPGPPCRLADDDVSVVSCVVVVSSSVSSSVVVVVVLVVLLVVQVVCVVVVHFFEAEDEPFDACRDSCLSYPLLQFCADPSSQAQKAFWAAADPVHNQTGGPQTTHTPQVSCVVVQVVVLLVVVVVVQSNGQKYWYPQLCVQQWTWIAGHPDPGSNRTDIDGHVRCSSVVSNVVVVPDDDDDDDDDDDDDDDDDDDDDDPPDDPDDDSTDMDGDDD